Protein AF-A0A9P9J0W2-F1 (afdb_monomer_lite)

Structure (mmCIF, N/CA/C/O backbone):
data_AF-A0A9P9J0W2-F1
#
_entry.id   AF-A0A9P9J0W2-F1
#
loop_
_atom_site.group_PDB
_atom_site.id
_atom_site.type_symbol
_atom_site.label_atom_id
_atom_site.label_alt_id
_atom_site.label_comp_id
_atom_site.label_asym_id
_atom_site.label_entity_id
_atom_site.label_seq_id
_atom_site.pdbx_PDB_ins_code
_atom_site.Cartn_x
_atom_site.Cartn_y
_atom_site.Cartn_z
_atom_site.occupancy
_atom_site.B_iso_or_equiv
_atom_site.auth_seq_id
_atom_site.auth_comp_id
_atom_site.auth_asym_id
_atom_site.auth_atom_id
_atom_site.pdbx_PDB_model_num
ATOM 1 N N . MET A 1 1 ? -12.516 41.773 24.771 1.00 47.53 1 MET A N 1
ATOM 2 C CA . MET A 1 1 ? -13.459 41.300 23.736 1.00 47.53 1 MET A CA 1
ATOM 3 C C . MET A 1 1 ? -12.625 40.686 22.624 1.00 47.53 1 MET A C 1
ATOM 5 O O . MET A 1 1 ? -11.924 41.430 21.955 1.00 47.53 1 MET A O 1
ATOM 9 N N . ASN A 1 2 ? -12.597 39.355 22.510 1.00 40.97 2 ASN A N 1
ATOM 10 C CA . ASN A 1 2 ? -11.849 38.657 21.455 1.00 40.97 2 ASN A CA 1
ATOM 11 C C . ASN A 1 2 ? -12.760 38.450 20.236 1.00 40.97 2 ASN A C 1
ATOM 13 O O . ASN A 1 2 ? -13.890 37.997 20.433 1.00 40.97 2 ASN A O 1
ATOM 17 N N . PRO A 1 3 ? -12.312 38.761 19.007 1.00 56.47 3 PRO A N 1
ATOM 18 C CA . PRO A 1 3 ? -13.100 38.497 17.812 1.00 56.47 3 PRO A CA 1
ATOM 19 C C . PRO A 1 3 ? -13.160 36.989 17.535 1.00 56.47 3 PRO A C 1
ATOM 21 O O . PRO A 1 3 ? -12.162 36.275 17.644 1.00 56.47 3 PRO A O 1
ATOM 24 N N . ALA A 1 4 ? -14.362 36.515 17.217 1.00 52.31 4 ALA A N 1
ATOM 25 C CA . ALA A 1 4 ? -14.649 35.127 16.895 1.00 52.31 4 ALA A CA 1
ATOM 26 C C . ALA A 1 4 ? -13.977 34.720 15.574 1.00 52.31 4 ALA A C 1
ATOM 28 O O . ALA A 1 4 ? -14.053 35.430 14.573 1.00 52.31 4 ALA A O 1
ATOM 29 N N . PHE A 1 5 ? -13.333 33.557 15.588 1.00 60.56 5 PHE A N 1
ATOM 30 C CA . PHE A 1 5 ? -12.723 32.926 14.425 1.00 60.56 5 PHE A CA 1
ATOM 31 C C . PHE A 1 5 ? -13.827 32.286 13.567 1.00 60.56 5 PHE A C 1
ATOM 33 O O . PHE A 1 5 ? -14.469 31.331 14.004 1.00 60.56 5 PHE A O 1
ATOM 40 N N . GLN A 1 6 ? -14.075 32.821 12.368 1.00 57.66 6 GLN A N 1
ATOM 41 C CA . GLN A 1 6 ? -14.939 32.187 11.367 1.00 57.66 6 GLN A CA 1
ATOM 42 C C . GLN A 1 6 ? -14.101 31.243 10.491 1.00 57.66 6 GLN A C 1
ATOM 44 O O . GLN A 1 6 ? -13.120 31.696 9.897 1.00 57.66 6 GLN A O 1
ATOM 49 N N . PRO A 1 7 ? -14.452 29.950 10.385 1.00 56.62 7 PRO A N 1
ATOM 50 C CA . PRO A 1 7 ? -13.807 29.058 9.431 1.00 56.62 7 PRO A CA 1
ATOM 51 C C . PRO A 1 7 ? -14.239 29.382 7.986 1.00 56.62 7 PRO A C 1
ATOM 53 O O . PRO A 1 7 ? -15.357 29.859 7.773 1.00 56.62 7 PRO A O 1
ATOM 56 N N . PRO A 1 8 ? -13.378 29.114 6.987 1.00 49.16 8 PRO A N 1
ATOM 57 C CA . PRO A 1 8 ? -13.677 29.378 5.585 1.00 49.16 8 PRO A CA 1
ATOM 58 C C . PRO A 1 8 ? -14.757 28.427 5.051 1.00 49.16 8 PRO A C 1
ATOM 60 O O . PRO A 1 8 ? -14.685 27.209 5.223 1.00 49.16 8 PRO A O 1
ATOM 63 N N . SER A 1 9 ? -15.750 28.995 4.371 1.00 45.94 9 SER A N 1
ATOM 64 C CA . SER A 1 9 ? -16.763 28.273 3.608 1.00 45.94 9 SER A CA 1
ATOM 65 C C . SER A 1 9 ? -16.170 27.771 2.289 1.00 45.94 9 SER A C 1
ATOM 67 O O . SER A 1 9 ? -15.829 28.558 1.408 1.00 45.94 9 SER A O 1
ATOM 69 N N . PHE A 1 10 ? -16.068 26.451 2.140 1.00 46.31 10 PHE A N 1
ATOM 70 C CA . PHE A 1 10 ? -15.745 25.818 0.863 1.00 46.31 10 PHE A CA 1
ATOM 71 C C . PHE A 1 10 ? -17.011 25.731 0.008 1.00 46.31 10 PHE A C 1
ATOM 73 O O . PHE A 1 10 ? -17.963 25.028 0.344 1.00 46.31 10 PHE A O 1
ATOM 80 N N . PHE A 1 11 ? -17.023 26.490 -1.084 1.00 46.97 11 PHE A N 1
ATOM 81 C CA . PHE A 1 11 ? -18.082 26.502 -2.086 1.00 46.97 11 PHE A CA 1
ATOM 82 C C . PHE A 1 11 ? -17.796 25.379 -3.096 1.00 46.97 11 PHE A C 1
ATOM 84 O O . PHE A 1 11 ? -16.868 25.489 -3.894 1.00 46.97 11 PHE A O 1
ATOM 91 N N . PHE A 1 12 ? -18.556 24.284 -3.049 1.00 41.22 12 PHE A N 1
ATOM 92 C CA . PHE A 1 12 ? -18.552 23.284 -4.121 1.00 41.22 12 PHE A CA 1
ATOM 93 C C . PHE A 1 12 ? -19.443 23.800 -5.254 1.00 41.22 12 PHE A C 1
ATOM 95 O O . PHE A 1 12 ? -20.667 23.816 -5.136 1.00 41.22 12 PHE A O 1
ATOM 102 N N . GLY A 1 13 ? -18.818 24.278 -6.330 1.00 46.91 13 GLY A N 1
ATOM 103 C CA . GLY A 1 13 ? -19.513 24.603 -7.571 1.00 46.91 13 GLY A CA 1
ATOM 104 C C . GLY A 1 13 ? -19.973 23.321 -8.259 1.00 46.91 13 GLY A C 1
ATOM 105 O O . GLY A 1 13 ? -19.159 22.442 -8.531 1.00 46.91 13 GLY A O 1
ATOM 106 N N . ALA A 1 14 ? -21.273 23.215 -8.528 1.00 45.41 14 ALA A N 1
ATOM 107 C CA . ALA A 1 14 ? -21.815 22.205 -9.425 1.00 45.41 14 ALA A CA 1
ATOM 108 C C . ALA A 1 14 ? -21.293 22.483 -10.843 1.00 45.41 14 ALA A C 1
ATOM 110 O O . ALA A 1 14 ? -21.532 23.559 -11.391 1.00 45.41 14 ALA A O 1
ATOM 111 N N . MET A 1 15 ? -20.536 21.540 -11.402 1.00 48.88 15 MET A N 1
ATOM 112 C CA . MET A 1 15 ? -20.063 21.595 -12.783 1.00 48.88 15 MET A CA 1
ATOM 113 C C . MET A 1 15 ? -21.117 20.932 -13.670 1.00 48.88 15 MET A C 1
ATOM 115 O O . MET A 1 15 ? -21.395 19.742 -13.534 1.00 48.88 15 MET A O 1
ATOM 119 N N . ASP A 1 16 ? -21.734 21.740 -14.526 1.00 47.12 16 ASP A N 1
ATOM 120 C CA . ASP A 1 16 ? -22.750 21.332 -15.491 1.00 47.12 16 ASP A CA 1
ATOM 121 C C . ASP A 1 16 ? -22.047 20.672 -16.690 1.00 47.12 16 ASP A C 1
ATOM 123 O O . ASP A 1 16 ? -21.318 21.330 -17.434 1.00 47.12 16 ASP A O 1
ATOM 127 N N . ILE A 1 17 ? -22.189 19.351 -16.836 1.00 49.44 17 ILE A N 1
ATOM 128 C CA . ILE A 1 17 ? -21.637 18.582 -17.960 1.00 49.44 17 ILE A CA 1
ATOM 129 C C . ILE A 1 17 ? -22.728 18.486 -19.024 1.00 49.44 17 ILE A C 1
ATOM 131 O O . ILE A 1 17 ? -23.502 17.532 -19.080 1.00 49.44 17 ILE A O 1
ATOM 135 N N . SER A 1 18 ? -22.781 19.493 -19.885 1.00 53.84 18 SER A N 1
ATOM 136 C CA . SER A 1 18 ? -23.451 19.403 -21.178 1.00 53.84 18 SER A CA 1
ATOM 137 C C . SER A 1 18 ? -22.543 20.039 -22.220 1.00 53.84 18 SER A C 1
ATOM 139 O O . SER A 1 18 ? -22.458 21.253 -22.299 1.00 53.84 18 SER A O 1
ATOM 141 N N . ASP A 1 19 ? -21.768 19.198 -22.912 1.00 49.34 19 ASP A N 1
ATOM 142 C CA . ASP A 1 19 ? -21.346 19.364 -24.313 1.00 49.34 19 ASP A CA 1
ATOM 143 C C . ASP A 1 19 ? -20.206 18.386 -24.635 1.00 49.34 19 ASP A C 1
ATOM 145 O O . ASP A 1 19 ? -19.020 18.696 -24.544 1.00 49.34 19 ASP A O 1
ATOM 149 N N . VAL A 1 20 ? -20.576 17.170 -25.047 1.00 52.91 20 VAL A N 1
ATOM 150 C CA . VAL A 1 20 ? -19.670 16.252 -25.749 1.00 52.91 20 VAL A CA 1
ATOM 151 C C . VAL A 1 20 ? -20.264 15.998 -27.130 1.00 52.91 20 VAL A C 1
ATOM 153 O O . VAL A 1 20 ? -21.232 15.257 -27.286 1.00 52.91 20 VAL A O 1
ATOM 156 N N . GLN A 1 21 ? -19.697 16.659 -28.139 1.00 52.44 21 GLN A N 1
ATOM 157 C CA . GLN A 1 21 ? -19.966 16.393 -29.553 1.00 52.44 21 GLN A CA 1
ATOM 158 C C . GLN A 1 21 ? -19.139 15.173 -30.008 1.00 52.44 21 GLN A C 1
ATOM 160 O O . GLN A 1 21 ? -17.937 15.131 -29.735 1.00 52.44 21 GLN A O 1
ATOM 165 N N . PRO A 1 22 ? -19.720 14.194 -30.724 1.00 50.88 22 PRO A N 1
ATOM 166 C CA . PRO A 1 22 ? -18.966 13.067 -31.265 1.00 50.88 22 PRO A CA 1
ATOM 167 C C . PRO A 1 22 ? -18.206 13.476 -32.540 1.00 50.88 22 PRO A C 1
ATOM 169 O O . PRO A 1 22 ? -18.817 13.868 -33.535 1.00 50.88 22 PRO A O 1
ATOM 172 N N . SER A 1 23 ? -16.872 13.365 -32.539 1.00 52.69 23 SER A N 1
ATOM 173 C CA . SER A 1 23 ? -16.060 13.587 -33.742 1.00 52.69 23 SER A CA 1
ATOM 174 C C . SER A 1 23 ? -16.060 12.357 -34.650 1.00 52.69 23 SER A C 1
ATOM 176 O O . SER A 1 23 ? -15.767 11.240 -34.226 1.00 52.69 23 SER A O 1
ATOM 178 N N . THR A 1 24 ? -16.363 12.602 -35.917 1.00 49.97 24 THR A N 1
ATOM 179 C CA . THR A 1 24 ? -16.487 11.650 -37.020 1.00 49.97 24 THR A CA 1
ATOM 180 C C . THR A 1 24 ? -15.156 11.047 -37.481 1.00 49.97 24 THR A C 1
ATOM 182 O O . THR A 1 24 ? -14.193 11.771 -37.704 1.00 49.97 24 THR A O 1
ATOM 185 N N . ASN A 1 25 ? -15.189 9.732 -37.718 1.00 44.62 25 ASN A N 1
ATOM 186 C CA . ASN A 1 25 ? -14.558 8.958 -38.796 1.00 44.62 25 ASN A CA 1
ATOM 187 C C . ASN A 1 25 ? -13.195 9.414 -39.347 1.00 44.62 25 ASN A C 1
ATOM 189 O O . ASN A 1 25 ? -13.123 10.328 -40.165 1.00 44.62 25 ASN A O 1
ATOM 193 N N . HIS A 1 26 ? -12.162 8.603 -39.092 1.00 43.34 26 HIS A N 1
ATOM 194 C CA . HIS A 1 26 ? -11.071 8.418 -40.048 1.00 43.34 26 HIS A CA 1
ATOM 195 C C . HIS A 1 26 ? -10.894 6.934 -40.384 1.00 43.34 26 HIS A C 1
ATOM 197 O O . HIS A 1 26 ? -10.372 6.138 -39.609 1.00 43.34 26 HIS A O 1
ATOM 203 N N . THR A 1 27 ? -11.377 6.584 -41.574 1.00 48.91 27 THR A N 1
ATOM 204 C CA . THR A 1 27 ? -11.065 5.362 -42.309 1.00 48.91 27 THR A CA 1
ATOM 205 C C . THR A 1 27 ? -9.739 5.580 -43.029 1.00 48.91 27 THR A C 1
ATOM 207 O O . THR A 1 27 ? -9.644 6.477 -43.863 1.00 48.91 27 THR A O 1
ATOM 210 N N . THR A 1 28 ? -8.731 4.764 -42.733 1.00 53.66 28 THR A N 1
ATOM 211 C CA . THR A 1 28 ? -7.548 4.612 -43.589 1.00 53.66 28 THR A CA 1
ATOM 212 C C . THR A 1 28 ? -7.218 3.132 -43.732 1.00 53.66 28 THR A C 1
ATOM 214 O O . THR A 1 28 ? -6.730 2.492 -42.805 1.00 53.66 28 THR A O 1
ATOM 217 N N . ASP A 1 29 ? -7.568 2.617 -44.906 1.00 43.62 29 ASP A N 1
ATOM 218 C CA . ASP A 1 29 ? -6.727 1.821 -45.797 1.00 43.62 29 ASP A CA 1
ATOM 219 C C . ASP A 1 29 ? -5.926 0.653 -45.214 1.00 43.62 29 ASP A C 1
ATOM 221 O O . ASP A 1 29 ? -4.753 0.728 -44.851 1.00 43.62 29 ASP A O 1
ATOM 225 N N . PHE A 1 30 ? -6.599 -0.492 -45.309 1.00 44.28 30 PHE A N 1
ATOM 226 C CA . PHE A 1 30 ? -6.043 -1.821 -45.512 1.00 44.28 30 PHE A CA 1
ATOM 227 C C . PHE A 1 30 ? -4.967 -1.821 -46.617 1.00 44.28 30 PHE A C 1
ATOM 229 O O . PHE A 1 30 ? -5.280 -1.789 -47.808 1.00 44.28 30 PHE A O 1
ATOM 236 N N . MET A 1 31 ? -3.694 -1.952 -46.235 1.00 53.06 31 MET A N 1
ATOM 237 C CA . MET A 1 31 ? -2.662 -2.469 -47.134 1.00 53.06 31 MET A CA 1
ATOM 238 C C . MET A 1 31 ? -2.314 -3.911 -46.777 1.00 53.06 31 MET A C 1
ATOM 240 O O . MET A 1 31 ? -1.660 -4.224 -45.787 1.00 53.06 31 MET A O 1
ATOM 244 N N . ASN A 1 32 ? -2.772 -4.763 -47.683 1.00 52.88 32 ASN A N 1
ATOM 245 C CA . ASN A 1 32 ? -2.467 -6.164 -47.883 1.00 52.88 32 ASN A CA 1
ATOM 246 C C . ASN A 1 32 ? -0.944 -6.398 -48.037 1.00 52.88 32 ASN A C 1
ATOM 248 O O . ASN A 1 32 ? -0.338 -5.968 -49.019 1.00 52.88 32 ASN A O 1
ATOM 252 N N . ARG A 1 33 ? -0.328 -7.091 -47.073 1.00 46.34 33 ARG A N 1
ATOM 253 C CA . ARG A 1 33 ? 0.963 -7.798 -47.190 1.00 46.34 33 ARG A CA 1
ATOM 254 C C . ARG A 1 33 ? 0.762 -9.100 -46.414 1.00 46.34 33 ARG A C 1
ATOM 256 O O . ARG A 1 33 ? 0.524 -9.059 -45.219 1.00 46.34 33 ARG A O 1
ATOM 263 N N . GLY A 1 34 ? 0.630 -10.248 -47.062 1.00 44.69 34 GLY A N 1
ATOM 264 C CA . GLY A 1 34 ? 1.713 -10.920 -47.768 1.00 44.69 34 GLY A CA 1
ATOM 265 C C . GLY A 1 34 ? 2.057 -12.164 -46.952 1.00 44.69 34 GLY A C 1
ATOM 266 O O . GLY A 1 34 ? 2.838 -12.084 -46.010 1.00 44.69 34 GLY A O 1
ATOM 267 N N . ASN A 1 35 ? 1.396 -13.275 -47.285 1.00 49.12 35 ASN A N 1
ATOM 268 C CA . ASN A 1 35 ? 1.608 -14.593 -46.694 1.00 49.12 35 ASN A CA 1
ATOM 269 C C . ASN A 1 35 ? 3.076 -15.004 -46.821 1.00 49.12 35 ASN A C 1
ATOM 271 O O . ASN A 1 35 ? 3.568 -15.167 -47.935 1.00 49.12 35 ASN A O 1
ATOM 275 N N . ASN A 1 36 ? 3.731 -15.238 -45.687 1.00 50.06 36 ASN A N 1
ATOM 276 C CA . ASN A 1 36 ? 4.909 -16.090 -45.618 1.00 50.06 36 ASN A CA 1
ATOM 277 C C . ASN A 1 36 ? 4.567 -17.272 -44.713 1.00 50.06 36 ASN A C 1
ATOM 279 O O . ASN A 1 36 ? 4.562 -17.153 -43.488 1.00 50.06 36 ASN A O 1
ATOM 283 N N . ASP A 1 37 ? 4.269 -18.397 -45.362 1.00 49.59 37 ASP A N 1
ATOM 284 C CA . ASP A 1 37 ? 4.268 -19.732 -44.778 1.00 49.59 37 ASP A CA 1
ATOM 285 C C . ASP A 1 37 ? 5.647 -20.014 -44.171 1.00 49.59 37 ASP A C 1
ATOM 287 O O . ASP A 1 37 ? 6.606 -20.354 -44.866 1.00 49.59 37 ASP A O 1
ATOM 291 N N . LEU A 1 38 ? 5.750 -19.874 -42.852 1.00 51.38 38 LEU A N 1
ATOM 292 C CA . LEU A 1 38 ? 6.826 -20.465 -42.071 1.00 51.38 38 LEU A CA 1
ATOM 293 C C . LEU A 1 38 ? 6.272 -21.727 -41.422 1.00 51.38 38 LEU A C 1
ATOM 295 O O . LEU A 1 38 ? 5.567 -21.682 -40.415 1.00 51.38 38 LEU A O 1
ATOM 299 N N . MET A 1 39 ? 6.600 -22.861 -42.042 1.00 49.44 39 MET A N 1
ATOM 300 C CA . MET A 1 39 ? 6.427 -24.185 -41.464 1.00 49.44 39 MET A CA 1
ATOM 301 C C . MET A 1 39 ? 7.205 -24.280 -40.149 1.00 49.44 39 MET A C 1
ATOM 303 O O . MET A 1 39 ? 8.411 -24.516 -40.140 1.00 49.44 39 MET A O 1
ATOM 307 N N . PHE A 1 40 ? 6.500 -24.114 -39.033 1.00 44.97 40 PHE A N 1
ATOM 308 C CA . PHE A 1 40 ? 6.979 -24.535 -37.726 1.00 44.97 40 PHE A CA 1
ATOM 309 C C . PHE A 1 40 ? 6.647 -26.015 -37.542 1.00 44.97 40 PHE A C 1
ATOM 311 O O . PHE A 1 40 ? 5.499 -26.407 -37.336 1.00 44.97 40 PHE A O 1
ATOM 318 N N . SER A 1 41 ? 7.684 -26.842 -37.639 1.00 50.97 41 SER A N 1
ATOM 319 C CA . SER A 1 41 ? 7.684 -28.222 -37.167 1.00 50.97 41 SER A CA 1
ATOM 320 C C . SER A 1 41 ? 7.302 -28.261 -35.686 1.00 50.97 41 SER A C 1
ATOM 322 O O . SER A 1 41 ? 7.962 -27.625 -34.863 1.00 50.97 41 SER A O 1
ATOM 324 N N . GLN A 1 42 ? 6.257 -29.016 -35.353 1.00 48.94 42 GLN A N 1
ATOM 325 C CA . GLN A 1 42 ? 5.882 -29.312 -33.973 1.00 48.94 42 GLN A CA 1
ATOM 326 C C . GLN A 1 42 ? 6.987 -30.131 -33.285 1.00 48.94 42 GLN A C 1
ATOM 328 O O . GLN A 1 42 ? 7.350 -31.188 -33.808 1.00 48.94 42 GLN A O 1
ATOM 333 N N . PRO A 1 43 ? 7.506 -29.715 -32.117 1.00 51.28 43 PRO A N 1
ATOM 334 C CA . PRO A 1 43 ? 8.209 -30.632 -31.241 1.00 51.28 43 PRO A CA 1
ATOM 335 C C . PRO A 1 43 ? 7.184 -31.456 -30.452 1.00 51.28 43 PRO A C 1
ATOM 337 O O . PRO A 1 43 ? 6.364 -30.933 -29.700 1.00 51.28 43 PRO A O 1
ATOM 340 N N . SER A 1 44 ? 7.254 -32.762 -30.679 1.00 51.66 44 SER A N 1
ATOM 341 C CA . SER A 1 44 ? 6.596 -33.831 -29.938 1.00 51.66 44 SER A CA 1
ATOM 342 C C . SER A 1 44 ? 6.959 -33.823 -28.449 1.00 51.66 44 SER A C 1
ATOM 344 O O . SER A 1 44 ? 8.128 -33.690 -28.093 1.00 51.66 44 SER A O 1
ATOM 346 N N . ASP A 1 45 ? 5.941 -34.062 -27.624 1.00 44.72 45 ASP A N 1
ATOM 347 C CA . ASP A 1 45 ? 5.991 -34.788 -26.353 1.00 44.72 45 ASP A CA 1
ATOM 348 C C . ASP A 1 45 ? 6.986 -34.305 -25.287 1.00 44.72 45 ASP A C 1
ATOM 350 O O . ASP A 1 45 ? 7.989 -34.951 -24.985 1.00 44.72 45 ASP A O 1
ATOM 354 N N . PHE A 1 46 ? 6.619 -33.221 -24.596 1.00 43.72 46 PHE A N 1
ATOM 355 C CA . PHE A 1 46 ? 7.053 -33.012 -23.214 1.00 43.72 46 PHE A CA 1
ATOM 356 C C . PHE A 1 46 ? 6.039 -33.669 -22.273 1.00 43.72 46 PHE A C 1
ATOM 358 O O . PHE A 1 46 ? 4.981 -33.122 -21.962 1.00 43.72 46 PHE A O 1
ATOM 365 N N . THR A 1 47 ? 6.357 -34.883 -21.834 1.00 49.16 47 THR A N 1
ATOM 366 C CA . THR A 1 47 ? 5.636 -35.574 -20.767 1.00 49.16 47 THR A CA 1
ATOM 367 C C . THR A 1 47 ? 5.747 -34.776 -19.470 1.00 49.16 47 THR A C 1
ATOM 369 O O . THR A 1 47 ? 6.848 -34.565 -18.960 1.00 49.16 47 THR A O 1
ATOM 372 N N . ASN A 1 48 ? 4.594 -34.364 -18.941 1.00 43.12 48 ASN A N 1
ATOM 373 C CA . ASN A 1 48 ? 4.419 -33.780 -17.616 1.00 43.12 48 ASN A CA 1
ATOM 374 C C . ASN A 1 48 ? 5.068 -34.661 -16.538 1.00 43.12 48 ASN A C 1
ATOM 376 O O . ASN A 1 48 ? 4.489 -35.656 -16.103 1.00 43.12 48 ASN A O 1
ATOM 380 N N . SER A 1 49 ? 6.253 -34.277 -16.066 1.00 47.25 49 SER A N 1
ATOM 381 C CA . SER A 1 49 ? 6.729 -34.711 -14.759 1.00 47.25 49 SER A CA 1
ATOM 382 C C . SER A 1 49 ? 5.919 -33.961 -13.706 1.00 47.25 49 SER A C 1
ATOM 384 O O . SER A 1 49 ? 6.040 -32.744 -13.567 1.00 47.25 49 SER A O 1
ATOM 386 N N . GLU A 1 50 ? 5.064 -34.698 -13.007 1.00 45.03 50 GLU A N 1
ATOM 387 C CA . GLU A 1 50 ? 4.257 -34.245 -11.881 1.00 45.03 50 GLU A CA 1
ATOM 388 C C . GLU A 1 50 ? 5.086 -33.400 -10.901 1.00 45.03 50 GLU A C 1
ATOM 390 O O . GLU A 1 50 ? 5.944 -33.899 -10.168 1.00 45.03 50 GLU A O 1
ATOM 395 N N . ASN A 1 51 ? 4.799 -32.100 -10.868 1.00 41.59 51 ASN A N 1
ATOM 396 C CA . ASN A 1 51 ? 5.264 -31.210 -9.818 1.00 41.59 51 ASN A CA 1
ATOM 397 C C . ASN A 1 51 ? 4.639 -31.647 -8.484 1.00 41.59 51 ASN A C 1
ATOM 399 O O . ASN A 1 51 ? 3.531 -31.249 -8.137 1.00 41.59 51 ASN A O 1
ATOM 403 N N . LYS A 1 52 ? 5.384 -32.430 -7.696 1.00 47.75 52 LYS A N 1
ATOM 404 C CA . LYS A 1 52 ? 5.100 -32.758 -6.284 1.00 47.75 52 LYS A CA 1
ATOM 405 C C . LYS A 1 52 ? 5.355 -31.574 -5.334 1.00 47.75 52 LYS A C 1
ATOM 407 O O . LYS A 1 52 ? 5.872 -31.751 -4.235 1.00 47.75 52 LYS A O 1
ATOM 412 N N . TYR A 1 53 ? 4.969 -30.369 -5.743 1.00 43.44 53 TYR A N 1
ATOM 413 C CA . TYR A 1 53 ? 4.974 -29.165 -4.907 1.00 43.44 53 TYR A CA 1
ATOM 414 C C . TYR A 1 53 ? 3.549 -28.654 -4.667 1.00 43.44 53 TYR A C 1
ATOM 416 O O . TYR A 1 53 ? 3.294 -27.460 -4.619 1.00 43.44 53 TYR A O 1
ATOM 424 N N . SER A 1 54 ? 2.607 -29.570 -4.454 1.00 42.78 54 SER A N 1
ATOM 425 C CA . SER A 1 54 ? 1.353 -29.275 -3.758 1.00 42.78 54 SER A CA 1
ATOM 426 C C . SER A 1 54 ? 1.584 -29.395 -2.250 1.00 42.78 54 SER A C 1
ATOM 428 O O . SER A 1 54 ? 0.976 -30.224 -1.578 1.00 42.78 54 SER A O 1
ATOM 430 N N . GLN A 1 55 ? 2.514 -28.606 -1.702 1.00 44.19 55 GLN A N 1
ATOM 431 C CA . GLN A 1 55 ? 2.435 -28.301 -0.277 1.00 44.19 55 GLN A CA 1
ATOM 432 C C . GLN A 1 55 ? 1.333 -27.264 -0.126 1.00 44.19 55 GLN A C 1
ATOM 434 O O . GLN A 1 55 ? 1.417 -26.170 -0.679 1.00 44.19 55 GLN A O 1
ATOM 439 N N . ALA A 1 56 ? 0.270 -27.694 0.545 1.00 43.59 56 ALA A N 1
ATOM 440 C CA . ALA A 1 56 ? -0.946 -26.954 0.799 1.00 43.59 56 ALA A CA 1
ATOM 441 C C . ALA A 1 56 ? -0.651 -25.501 1.197 1.00 43.59 56 ALA A C 1
ATOM 443 O O . ALA A 1 56 ? -0.233 -25.221 2.321 1.00 43.59 56 ALA A O 1
ATOM 444 N N . LEU A 1 57 ? -0.925 -24.570 0.282 1.00 41.66 57 LEU A N 1
ATOM 445 C CA . LEU A 1 57 ? -1.357 -23.247 0.704 1.00 41.66 57 LEU A CA 1
ATOM 446 C C . LEU A 1 57 ? -2.627 -23.480 1.533 1.00 41.66 57 LEU A C 1
ATOM 448 O O . LEU A 1 57 ? -3.511 -24.201 1.056 1.00 41.66 57 LEU A O 1
ATOM 452 N N . PRO A 1 58 ? -2.724 -22.961 2.770 1.00 43.16 58 PRO A N 1
ATOM 453 C CA . PRO A 1 58 ? -3.975 -23.035 3.500 1.00 43.16 58 PRO A CA 1
ATOM 454 C C . PRO A 1 58 ? -5.024 -22.378 2.613 1.00 43.16 58 PRO A C 1
ATOM 456 O O . PRO A 1 58 ? -4.858 -21.227 2.205 1.00 43.16 58 PRO A O 1
ATOM 459 N N . ALA A 1 59 ? -6.053 -23.142 2.258 1.00 41.38 59 ALA A N 1
ATOM 460 C CA . ALA A 1 59 ? -7.195 -22.609 1.555 1.00 41.38 59 ALA A CA 1
ATOM 461 C C . ALA A 1 59 ? -7.679 -21.399 2.360 1.00 41.38 59 ALA A C 1
ATOM 463 O O . ALA A 1 59 ? -8.154 -21.540 3.485 1.00 41.38 59 ALA A O 1
ATOM 464 N N . ILE A 1 60 ? -7.550 -20.205 1.784 1.00 46.59 60 ILE A N 1
ATOM 465 C CA . ILE A 1 60 ? -8.277 -19.016 2.234 1.00 46.59 60 ILE A CA 1
ATOM 466 C C . ILE A 1 60 ? -9.710 -19.143 1.686 1.00 46.59 60 ILE A C 1
ATOM 468 O O . ILE A 1 60 ? -10.295 -18.192 1.184 1.00 46.59 60 ILE A O 1
ATOM 472 N N . ASP A 1 61 ? -10.265 -20.356 1.727 1.00 38.06 61 ASP A N 1
ATOM 473 C CA . ASP A 1 61 ? -11.676 -20.589 1.518 1.00 38.06 61 ASP A CA 1
ATOM 474 C C . ASP A 1 61 ? -12.340 -20.234 2.832 1.00 38.06 61 ASP A C 1
ATOM 476 O O . ASP A 1 61 ? -12.192 -20.913 3.850 1.00 38.06 61 ASP A O 1
ATOM 480 N N . SER A 1 62 ? -13.090 -19.141 2.798 1.00 44.22 62 SER A N 1
ATOM 481 C CA . SER A 1 62 ? -14.068 -18.819 3.822 1.00 44.22 62 SER A CA 1
ATOM 482 C C . SER A 1 62 ? -13.499 -18.761 5.247 1.00 44.22 62 SER A C 1
ATOM 484 O O . SER A 1 62 ? -13.966 -19.446 6.153 1.00 44.22 62 SER A O 1
ATOM 486 N N . LEU A 1 63 ? -12.686 -17.737 5.522 1.00 44.66 63 LEU A N 1
ATOM 487 C CA . LEU A 1 63 ? -13.079 -16.900 6.659 1.00 44.66 63 LEU A CA 1
ATOM 488 C C . LEU A 1 63 ? -14.387 -16.217 6.252 1.00 44.66 63 LEU A C 1
ATOM 490 O O . LEU A 1 63 ? -14.431 -15.027 5.943 1.00 44.66 63 LEU A O 1
ATOM 494 N N . ALA A 1 64 ? -15.467 -17.005 6.228 1.00 39.88 64 ALA A N 1
ATOM 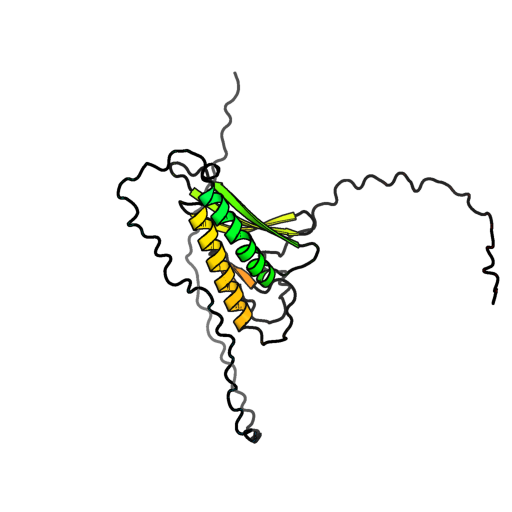495 C CA . ALA A 1 64 ? -16.750 -16.491 6.611 1.00 39.88 64 ALA A CA 1
ATOM 496 C C . ALA A 1 64 ? -16.454 -15.785 7.932 1.00 39.88 64 ALA A C 1
ATOM 498 O O . ALA A 1 64 ? -16.147 -16.416 8.943 1.00 39.88 64 ALA A O 1
ATOM 499 N N . LEU A 1 65 ? -16.407 -14.454 7.875 1.00 46.19 65 LEU A N 1
ATOM 500 C CA . LEU A 1 65 ? -16.764 -13.637 9.012 1.00 46.19 65 LEU A CA 1
ATOM 501 C C . LEU A 1 65 ? -18.134 -14.164 9.384 1.00 46.19 65 LEU A C 1
ATOM 503 O O . LEU A 1 65 ? -19.139 -13.825 8.761 1.00 46.19 65 LEU A O 1
ATOM 507 N N . ASP A 1 66 ? -18.110 -15.127 10.291 1.00 38.56 66 ASP A N 1
ATOM 508 C CA . ASP A 1 66 ? -19.274 -15.729 10.862 1.00 38.56 66 ASP A CA 1
ATOM 509 C C . ASP A 1 66 ? -19.937 -14.572 11.601 1.00 38.56 66 ASP A C 1
ATOM 511 O O . ASP A 1 66 ? -19.626 -14.251 12.746 1.00 38.56 66 ASP A O 1
ATOM 515 N N . ASN A 1 67 ? -20.833 -13.881 10.896 1.00 45.59 67 ASN A N 1
ATOM 516 C CA . ASN A 1 67 ? -21.734 -12.891 11.468 1.00 45.59 67 ASN A CA 1
ATOM 517 C C . ASN A 1 67 ? -22.691 -13.561 12.482 1.00 45.59 67 ASN A C 1
ATOM 519 O O . ASN A 1 67 ? -23.627 -12.922 12.951 1.00 45.59 67 ASN A O 1
ATOM 523 N N . SER A 1 68 ? -22.478 -14.842 12.820 1.00 40.22 68 SER A N 1
ATOM 524 C CA . SER A 1 68 ? -23.188 -15.599 13.845 1.00 40.22 68 SER A CA 1
ATOM 525 C C . SER A 1 68 ? -22.505 -15.601 15.223 1.00 40.22 68 SER A C 1
ATOM 527 O O . SER A 1 68 ? -23.073 -16.143 16.173 1.00 40.22 68 SER A O 1
ATOM 529 N N . ALA A 1 69 ? -21.365 -14.921 15.407 1.00 43.12 69 ALA A N 1
ATOM 530 C CA . ALA A 1 69 ? -20.833 -14.660 16.746 1.00 43.12 69 ALA A CA 1
ATOM 531 C C . ALA A 1 69 ? -21.665 -13.587 17.479 1.00 43.12 69 ALA A C 1
ATOM 533 O O . ALA A 1 69 ? -21.276 -12.430 17.591 1.00 43.12 69 ALA A O 1
ATOM 534 N N . GLY A 1 70 ? -22.820 -13.999 18.004 1.00 40.72 70 GLY A N 1
ATOM 535 C CA . GLY A 1 70 ? -23.510 -13.323 19.095 1.00 40.72 70 GLY A CA 1
ATOM 536 C C . GLY A 1 70 ? -24.345 -12.108 18.696 1.00 40.72 70 GLY A C 1
ATOM 537 O O . GLY A 1 70 ? -23.869 -10.980 18.642 1.00 40.72 70 GLY A O 1
ATOM 538 N N . ASN A 1 71 ? -25.660 -12.315 18.667 1.00 39.69 71 ASN A N 1
ATOM 539 C CA . ASN A 1 71 ? -26.697 -11.283 18.817 1.00 39.69 71 ASN A CA 1
ATOM 540 C C . ASN A 1 71 ? -26.662 -10.567 20.197 1.00 39.69 71 ASN A C 1
ATOM 542 O O . ASN A 1 71 ? -27.666 -10.051 20.679 1.00 39.69 71 ASN A O 1
ATOM 546 N N . GLY A 1 72 ? -25.506 -10.557 20.857 1.00 38.59 72 GLY A N 1
ATOM 547 C CA . GLY A 1 72 ? -25.179 -9.749 22.017 1.00 38.59 72 GLY A CA 1
ATOM 548 C C . GLY A 1 72 ? -24.133 -8.740 21.584 1.00 38.59 72 GLY A C 1
ATOM 549 O O . GLY A 1 72 ? -22.976 -8.856 21.972 1.00 38.59 72 GLY A O 1
ATOM 550 N N . GLY A 1 73 ? -24.538 -7.783 20.747 1.00 41.19 73 GLY A N 1
ATOM 551 C CA . GLY A 1 73 ? -23.740 -6.601 20.475 1.00 41.19 73 GLY A CA 1
ATOM 552 C C . GLY A 1 73 ? -23.512 -5.870 21.789 1.00 41.19 73 GLY A C 1
ATOM 553 O O . GLY A 1 73 ? -24.301 -5.006 22.170 1.00 41.19 73 GLY A O 1
ATOM 554 N N . THR A 1 74 ? -22.433 -6.208 22.494 1.00 42.91 74 THR A N 1
ATOM 555 C CA . THR A 1 74 ? -21.778 -5.216 23.326 1.00 42.91 74 THR A CA 1
ATOM 556 C C . THR A 1 74 ? -21.465 -4.088 22.354 1.00 42.91 74 THR A C 1
ATOM 558 O O . THR A 1 74 ? -20.756 -4.322 21.370 1.00 42.91 74 THR A O 1
ATOM 561 N N . PRO A 1 75 ? -22.073 -2.897 22.517 1.00 45.19 75 PRO A N 1
ATOM 562 C CA . PRO A 1 75 ? -21.695 -1.764 21.695 1.00 45.19 75 PRO A CA 1
ATOM 563 C C . PRO A 1 75 ? -20.188 -1.692 21.835 1.00 45.19 75 PRO A C 1
ATOM 565 O O . PRO A 1 75 ? -19.733 -1.632 22.979 1.00 45.19 75 PRO A O 1
ATOM 568 N N . LEU A 1 76 ? -19.458 -1.831 20.715 1.00 50.62 76 LEU A N 1
ATOM 569 C CA . LEU A 1 76 ? -18.006 -1.681 20.652 1.00 50.62 76 LEU A CA 1
ATOM 570 C C . LEU A 1 76 ? -17.709 -0.482 21.527 1.00 50.62 76 LEU A C 1
ATOM 572 O O . LEU A 1 76 ? -18.055 0.655 21.183 1.00 50.62 76 LEU A O 1
ATOM 576 N N . SER A 1 77 ? -17.260 -0.775 22.748 1.00 47.28 77 SER A N 1
ATOM 577 C CA . SER A 1 77 ? -17.156 0.260 23.749 1.00 47.28 77 SER A CA 1
ATOM 578 C C . SER A 1 77 ? -16.153 1.235 23.145 1.00 47.28 77 SER A C 1
ATOM 580 O O . SER A 1 77 ? -15.305 0.851 22.336 1.00 47.28 77 SER A O 1
ATOM 582 N N . LYS A 1 78 ? -16.239 2.522 23.466 1.00 56.31 78 LYS A N 1
ATOM 583 C CA . LYS A 1 78 ? -15.280 3.507 22.942 1.00 56.31 78 LYS A CA 1
ATOM 584 C C . LYS A 1 78 ? -13.806 3.156 23.247 1.00 56.31 78 LYS A C 1
ATOM 586 O O . LYS A 1 78 ? -12.949 3.943 22.840 1.00 56.31 78 LYS A O 1
ATOM 591 N N . GLN A 1 79 ? -13.523 2.044 23.946 1.00 60.19 79 GLN A N 1
ATOM 592 C CA . GLN A 1 79 ? -12.207 1.428 24.050 1.00 60.19 79 GLN A CA 1
ATOM 593 C C . GLN A 1 79 ? -11.495 1.458 22.709 1.00 60.19 79 GLN A C 1
ATOM 595 O O . GLN A 1 79 ? -12.017 1.098 21.649 1.00 60.19 79 GLN A O 1
ATOM 600 N N . ALA A 1 80 ? -10.281 1.985 22.770 1.00 75.25 80 ALA A N 1
ATOM 601 C CA . ALA A 1 80 ? -9.415 2.013 21.622 1.00 75.25 80 ALA A CA 1
ATOM 602 C C . ALA A 1 80 ? -9.172 0.559 21.210 1.00 75.25 80 ALA A C 1
ATOM 604 O O . ALA A 1 80 ? -8.752 -0.244 22.028 1.00 75.25 80 ALA A O 1
ATOM 605 N N . TRP A 1 81 ? -9.390 0.225 19.939 1.00 85.56 81 TRP A N 1
ATOM 606 C CA . TRP A 1 81 ? -9.044 -1.079 19.348 1.00 85.56 81 TRP A CA 1
ATOM 607 C C . TRP A 1 81 ? -7.608 -1.549 19.666 1.00 85.56 81 TRP A C 1
ATOM 609 O O . TRP A 1 81 ? -7.302 -2.729 19.562 1.00 85.56 81 TRP A O 1
ATOM 619 N N . LEU A 1 82 ? -6.734 -0.620 20.064 1.00 89.12 82 LEU A N 1
ATOM 620 C CA . LEU A 1 82 ? -5.383 -0.868 20.564 1.00 89.12 82 LEU A CA 1
ATOM 621 C C . LEU A 1 82 ? -5.337 -1.651 21.889 1.00 89.12 82 LEU A C 1
ATOM 623 O O . LEU A 1 82 ? -4.301 -2.227 22.200 1.00 89.12 82 LEU A O 1
ATOM 627 N N . GLU A 1 83 ? -6.416 -1.659 22.671 1.00 91.81 83 GLU A N 1
ATOM 628 C CA . GLU A 1 83 ? -6.529 -2.431 23.917 1.00 91.81 83 GLU A CA 1
ATOM 629 C C . GLU A 1 83 ? -6.795 -3.921 23.648 1.00 91.81 83 GLU A C 1
ATOM 631 O O . GLU A 1 83 ? -6.502 -4.765 24.493 1.00 91.81 83 GLU A O 1
ATOM 636 N N . ASP A 1 84 ? -7.303 -4.258 22.459 1.00 92.19 84 ASP A N 1
ATOM 637 C CA . ASP A 1 84 ? -7.502 -5.637 22.024 1.00 92.19 84 ASP A CA 1
ATOM 638 C C . ASP A 1 84 ? -6.197 -6.204 21.435 1.00 92.19 84 ASP A C 1
ATOM 640 O O . ASP A 1 84 ? -5.849 -5.999 20.266 1.00 92.19 84 ASP A O 1
ATOM 644 N N . HIS A 1 85 ? -5.460 -6.942 22.269 1.00 94.12 85 HIS A N 1
ATOM 645 C CA . HIS A 1 85 ? -4.191 -7.566 21.894 1.00 94.12 85 HIS A CA 1
ATOM 646 C C . HIS A 1 85 ? -4.331 -8.545 20.718 1.00 94.12 85 HIS A C 1
ATOM 648 O O . HIS A 1 85 ? -3.422 -8.658 19.889 1.00 94.12 85 HIS A O 1
ATOM 654 N N . GLU A 1 86 ? -5.451 -9.262 20.621 1.00 94.25 86 GLU A N 1
ATOM 655 C CA . GLU A 1 86 ? -5.671 -10.218 19.541 1.00 94.25 86 GLU A CA 1
ATOM 656 C C . GLU A 1 86 ? -5.850 -9.486 18.209 1.00 94.25 86 GLU A C 1
ATOM 658 O O . GLU A 1 86 ? -5.207 -9.832 17.212 1.00 94.25 86 GLU A O 1
ATOM 663 N N . MET A 1 87 ? -6.646 -8.416 18.203 1.00 93.50 87 MET A N 1
ATOM 664 C CA . MET A 1 87 ? -6.837 -7.576 17.023 1.00 93.50 87 MET A CA 1
ATOM 665 C C . MET A 1 87 ? -5.522 -6.943 16.552 1.00 93.50 87 MET A C 1
ATOM 667 O O . MET A 1 87 ? -5.202 -7.003 15.361 1.00 93.50 87 MET A O 1
ATOM 671 N N . VAL A 1 88 ? -4.727 -6.393 17.476 1.00 95.31 88 VAL A N 1
ATOM 672 C CA . VAL A 1 88 ? -3.405 -5.820 17.170 1.00 95.31 88 VAL A CA 1
ATOM 673 C C . VAL A 1 88 ? -2.465 -6.881 16.593 1.00 95.31 88 VAL A C 1
ATOM 675 O O . VAL A 1 88 ? -1.783 -6.627 15.598 1.00 95.31 88 VAL A O 1
ATOM 678 N N . THR A 1 89 ? -2.461 -8.088 17.163 1.00 97.19 89 THR A N 1
ATOM 679 C CA . THR A 1 89 ? -1.640 -9.209 16.677 1.00 97.19 89 THR A CA 1
ATOM 680 C C . THR A 1 89 ? -2.015 -9.593 15.246 1.00 97.19 89 THR A C 1
ATOM 682 O O . THR A 1 89 ? -1.136 -9.710 14.391 1.00 97.19 89 THR A O 1
ATOM 685 N N . ARG A 1 90 ? -3.315 -9.721 14.950 1.00 97.12 90 ARG A N 1
ATOM 686 C CA . ARG A 1 90 ? -3.811 -10.044 13.602 1.00 97.12 90 ARG A CA 1
ATOM 687 C C . ARG A 1 90 ? -3.453 -8.958 12.586 1.00 97.12 90 ARG A C 1
ATOM 689 O O . ARG A 1 90 ? -2.967 -9.274 11.505 1.00 97.12 90 ARG A O 1
ATOM 696 N N . ILE A 1 91 ? -3.628 -7.682 12.937 1.00 97.12 91 ILE A N 1
ATOM 697 C CA . ILE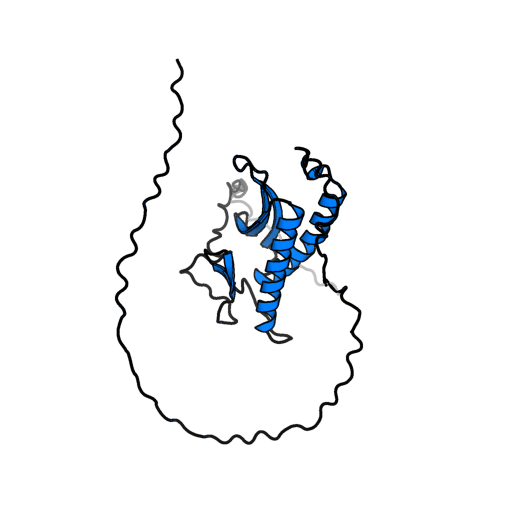 A 1 91 ? -3.237 -6.555 12.076 1.00 97.12 91 ILE A CA 1
ATOM 698 C C . ILE A 1 91 ? -1.733 -6.596 11.783 1.00 97.12 91 ILE A C 1
ATOM 700 O O . ILE A 1 91 ? -1.326 -6.480 10.628 1.00 97.12 91 ILE A O 1
ATOM 704 N N . ASN A 1 92 ? -0.901 -6.807 12.804 1.00 97.50 92 ASN A N 1
ATOM 705 C CA . ASN A 1 92 ? 0.551 -6.872 12.637 1.00 97.50 92 ASN A CA 1
ATOM 706 C C . ASN A 1 92 ? 0.997 -8.073 11.795 1.00 97.50 92 ASN A C 1
ATOM 708 O O . ASN A 1 92 ? 1.959 -7.947 11.044 1.00 97.50 92 ASN A O 1
ATOM 712 N N . ALA A 1 93 ? 0.283 -9.199 11.857 1.00 97.94 93 ALA A N 1
ATOM 713 C CA . ALA A 1 93 ? 0.544 -10.354 11.000 1.00 97.94 93 ALA A CA 1
ATOM 714 C C . ALA A 1 93 ? 0.238 -10.082 9.513 1.00 97.94 93 ALA A C 1
ATOM 716 O O . ALA A 1 93 ? 0.884 -10.655 8.637 1.00 97.94 93 ALA A O 1
ATOM 717 N N . LEU A 1 94 ? -0.705 -9.182 9.210 1.00 98.06 94 LEU A N 1
ATOM 718 C CA . LEU A 1 94 ? -1.088 -8.833 7.836 1.00 98.06 94 LEU A CA 1
ATOM 719 C C . LEU A 1 94 ? -0.138 -7.826 7.171 1.00 98.06 94 LEU A C 1
ATOM 721 O O . LEU A 1 94 ? 0.067 -7.881 5.956 1.00 98.06 94 LEU A O 1
ATOM 725 N N . LYS A 1 95 ? 0.473 -6.919 7.947 1.00 97.69 95 LYS A N 1
ATOM 726 C CA . LYS A 1 95 ? 1.340 -5.855 7.406 1.00 97.69 95 LYS A CA 1
ATOM 727 C C . LYS A 1 95 ? 2.501 -6.372 6.540 1.00 97.69 95 LYS A C 1
ATOM 729 O O . LYS A 1 95 ? 2.686 -5.816 5.458 1.00 97.69 95 LYS A O 1
ATOM 734 N N . PRO A 1 96 ? 3.260 -7.424 6.918 1.00 98.19 96 PRO A N 1
ATOM 735 C CA . PRO A 1 96 ? 4.321 -7.960 6.065 1.00 98.19 96 PRO A CA 1
ATOM 736 C C . PRO A 1 96 ? 3.822 -8.420 4.692 1.00 98.19 96 PRO A C 1
ATOM 738 O O . PRO A 1 96 ? 4.500 -8.191 3.692 1.00 98.19 96 PRO A O 1
ATOM 741 N N . SER A 1 97 ? 2.625 -9.015 4.628 1.00 98.00 97 SER A N 1
ATOM 742 C CA . SER A 1 97 ? 2.021 -9.445 3.362 1.00 98.00 97 SER A CA 1
ATOM 743 C C . SER A 1 97 ? 1.671 -8.247 2.476 1.00 98.00 97 SER A C 1
ATOM 745 O O . SER A 1 97 ? 2.045 -8.221 1.304 1.00 98.00 97 SER A O 1
ATOM 747 N N . ALA A 1 98 ? 1.041 -7.209 3.041 1.00 97.69 98 ALA A N 1
ATOM 748 C CA . ALA A 1 98 ? 0.773 -5.965 2.317 1.00 97.69 98 ALA A CA 1
ATOM 749 C C . ALA A 1 98 ? 2.063 -5.313 1.792 1.00 97.69 98 ALA A C 1
ATOM 751 O O . ALA A 1 98 ? 2.149 -4.978 0.614 1.00 97.69 98 ALA A O 1
ATOM 752 N N . ILE A 1 99 ? 3.091 -5.183 2.640 1.00 97.19 99 ILE A N 1
ATOM 753 C CA . ILE A 1 99 ? 4.371 -4.561 2.266 1.00 97.19 99 ILE A CA 1
ATOM 754 C C . ILE A 1 99 ? 5.069 -5.367 1.162 1.00 97.19 99 ILE A C 1
ATOM 756 O O . ILE A 1 99 ? 5.627 -4.775 0.241 1.00 97.19 99 ILE A O 1
ATOM 760 N N . SER A 1 100 ? 5.030 -6.702 1.221 1.00 97.06 100 SER A N 1
ATOM 761 C CA . SER A 1 100 ? 5.624 -7.560 0.189 1.00 97.06 100 SER A CA 1
ATOM 762 C C . SER A 1 100 ? 4.970 -7.344 -1.176 1.00 97.06 100 SER A C 1
ATOM 764 O O . SER A 1 100 ? 5.679 -7.126 -2.155 1.00 97.06 100 SER A O 1
ATOM 766 N N . ASN A 1 101 ? 3.636 -7.340 -1.246 1.00 96.88 101 ASN A N 1
ATOM 767 C CA . ASN A 1 101 ? 2.914 -7.095 -2.499 1.00 96.88 101 ASN A CA 1
ATOM 768 C C . ASN A 1 101 ? 3.136 -5.664 -3.009 1.00 96.88 101 ASN A C 1
ATOM 770 O O . ASN A 1 101 ? 3.426 -5.457 -4.184 1.00 96.88 101 ASN A O 1
ATOM 774 N N . ALA A 1 102 ? 3.118 -4.674 -2.117 1.00 95.12 102 ALA A N 1
ATOM 775 C CA . ALA A 1 102 ? 3.403 -3.290 -2.480 1.00 95.12 102 ALA A CA 1
ATOM 776 C C . ALA A 1 102 ? 4.830 -3.103 -3.037 1.00 95.12 102 ALA A C 1
ATOM 778 O O . ALA A 1 102 ? 5.026 -2.329 -3.969 1.00 95.12 102 ALA A O 1
ATOM 779 N N . ARG A 1 103 ? 5.834 -3.832 -2.530 1.00 93.88 103 ARG A N 1
ATOM 780 C CA . ARG A 1 103 ? 7.203 -3.804 -3.085 1.00 93.88 103 ARG A CA 1
ATOM 781 C C . ARG A 1 103 ? 7.291 -4.356 -4.504 1.00 93.88 103 ARG A C 1
ATOM 783 O O . ARG A 1 103 ? 8.156 -3.914 -5.255 1.00 93.88 103 ARG A O 1
ATOM 790 N N . ILE A 1 104 ? 6.432 -5.311 -4.856 1.00 93.25 104 ILE A N 1
ATOM 791 C CA . ILE A 1 104 ? 6.338 -5.843 -6.220 1.00 93.25 104 ILE A CA 1
ATOM 792 C C . ILE A 1 104 ? 5.735 -4.774 -7.143 1.00 93.25 104 ILE A C 1
ATOM 794 O O . ILE A 1 104 ? 6.279 -4.520 -8.210 1.00 93.25 104 ILE A O 1
ATOM 798 N N . LEU A 1 105 ? 4.671 -4.097 -6.705 1.00 92.00 105 LEU A N 1
ATOM 799 C CA . LEU A 1 105 ? 3.953 -3.093 -7.502 1.00 92.00 105 LEU A CA 1
ATOM 800 C C . LEU A 1 105 ? 4.735 -1.788 -7.711 1.00 92.00 105 LEU A C 1
ATOM 802 O O . LEU A 1 105 ? 4.813 -1.271 -8.824 1.00 92.00 105 LEU A O 1
ATOM 806 N N . TYR A 1 106 ? 5.313 -1.258 -6.632 1.00 89.44 106 TYR A N 1
ATOM 807 C CA . TYR A 1 106 ? 5.930 0.075 -6.591 1.00 89.44 106 TYR A CA 1
ATOM 808 C C . TYR A 1 106 ? 7.467 0.036 -6.628 1.00 89.44 106 TYR A C 1
ATOM 810 O O . TYR A 1 106 ? 8.133 1.074 -6.595 1.00 89.44 106 TYR A O 1
ATOM 818 N N . GLY A 1 107 ? 8.042 -1.166 -6.697 1.00 88.06 107 GLY A N 1
ATOM 819 C CA . GLY A 1 107 ? 9.480 -1.400 -6.712 1.00 88.06 107 GLY A CA 1
ATOM 820 C C . GLY A 1 107 ? 10.140 -1.351 -5.328 1.00 88.06 107 GLY A C 1
ATOM 821 O O . GLY A 1 107 ? 9.687 -0.702 -4.383 1.00 88.06 107 GLY A O 1
ATOM 822 N N . SER A 1 108 ? 11.282 -2.033 -5.220 1.00 85.31 108 SER A N 1
ATOM 823 C CA . SER A 1 108 ? 12.079 -2.141 -3.993 1.00 85.31 108 SER A CA 1
ATOM 824 C C . SER A 1 108 ? 13.442 -1.466 -4.166 1.00 85.31 108 SER A C 1
ATOM 826 O O . SER A 1 108 ? 14.471 -2.130 -4.297 1.00 85.31 108 SER A O 1
ATOM 828 N N . HIS A 1 109 ? 13.474 -0.133 -4.165 1.00 85.19 109 HIS A N 1
ATOM 829 C CA . HIS A 1 109 ? 14.736 0.614 -4.161 1.00 85.19 109 HIS A CA 1
ATOM 830 C C . HIS A 1 109 ? 15.238 0.878 -2.738 1.00 85.19 109 HIS A C 1
ATOM 832 O O . HIS A 1 109 ? 14.457 1.059 -1.811 1.00 85.19 109 HIS A O 1
ATOM 838 N N . ARG A 1 110 ? 16.564 0.993 -2.578 1.00 85.25 110 ARG A N 1
ATOM 839 C CA . ARG A 1 110 ? 17.233 1.255 -1.284 1.00 85.25 110 ARG A CA 1
ATOM 840 C C . ARG A 1 110 ? 16.756 2.516 -0.545 1.00 85.25 110 ARG A C 1
ATOM 842 O O . ARG A 1 110 ? 16.936 2.606 0.662 1.00 85.25 110 ARG A O 1
ATOM 849 N N . ASN A 1 111 ? 16.196 3.481 -1.276 1.00 85.44 111 ASN A N 1
ATOM 850 C CA . ASN A 1 111 ? 15.731 4.765 -0.747 1.00 85.44 111 ASN A CA 1
ATOM 851 C C . ASN A 1 111 ? 14.199 4.833 -0.624 1.00 85.44 111 ASN A C 1
ATOM 853 O O . ASN A 1 111 ? 13.679 5.882 -0.247 1.00 85.44 111 ASN A O 1
ATOM 857 N N . ASN A 1 112 ? 13.492 3.752 -0.972 1.00 89.38 112 ASN A N 1
ATOM 858 C CA . ASN A 1 112 ? 12.039 3.683 -0.910 1.00 89.38 112 ASN A CA 1
ATOM 859 C C . ASN A 1 112 ? 11.640 2.949 0.364 1.00 89.38 112 ASN A C 1
ATOM 861 O O . ASN A 1 112 ? 12.068 1.817 0.601 1.00 89.38 112 ASN A O 1
ATOM 865 N N . PHE A 1 113 ? 10.782 3.575 1.157 1.00 94.38 113 PHE A N 1
ATOM 866 C CA . PHE A 1 113 ? 10.187 2.960 2.333 1.00 94.38 113 PHE A CA 1
ATOM 867 C C . PHE A 1 113 ? 8.689 2.835 2.105 1.00 94.38 113 PHE A C 1
ATOM 869 O O . PHE A 1 113 ? 8.020 3.812 1.783 1.00 94.38 113 PHE A O 1
ATOM 876 N N . ILE A 1 114 ? 8.178 1.618 2.250 1.00 95.81 114 ILE A N 1
ATOM 877 C CA . ILE A 1 114 ? 6.755 1.314 2.137 1.00 95.81 114 ILE A CA 1
ATOM 878 C C . ILE A 1 114 ? 6.289 0.858 3.511 1.00 95.81 114 ILE A C 1
ATOM 880 O O . ILE A 1 114 ? 6.900 -0.042 4.093 1.00 95.81 114 ILE A O 1
ATOM 884 N N . ASP A 1 115 ? 5.223 1.472 4.009 1.00 97.31 115 ASP A N 1
ATOM 885 C CA . ASP A 1 115 ? 4.636 1.159 5.310 1.00 97.31 115 ASP A CA 1
ATOM 886 C C . ASP A 1 115 ? 3.104 1.167 5.244 1.00 97.31 115 ASP A C 1
ATOM 888 O O . ASP A 1 115 ? 2.506 1.811 4.380 1.00 97.31 115 ASP A O 1
ATOM 892 N N . VAL A 1 116 ? 2.472 0.439 6.164 1.00 97.88 116 VAL A N 1
ATOM 893 C CA . VAL A 1 116 ? 1.017 0.368 6.320 1.00 97.88 116 VAL A CA 1
ATOM 894 C C . VAL A 1 116 ? 0.634 0.940 7.676 1.00 97.88 116 VAL A C 1
ATOM 896 O O . VAL A 1 116 ? 0.884 0.349 8.737 1.00 97.88 116 VAL A O 1
ATOM 899 N N . GLN A 1 117 ? -0.039 2.082 7.635 1.00 97.31 117 GLN A N 1
ATOM 900 C CA . GLN A 1 117 ? -0.523 2.788 8.809 1.00 97.31 117 GLN A CA 1
ATOM 901 C C . GLN A 1 117 ? -1.997 2.481 9.044 1.00 97.31 117 GLN A C 1
ATOM 903 O O . GLN A 1 117 ? -2.812 2.501 8.128 1.00 97.31 117 GLN A O 1
ATOM 908 N N . THR A 1 118 ? -2.349 2.216 10.298 1.00 96.25 118 THR A N 1
ATOM 909 C CA . THR A 1 118 ? -3.735 2.036 10.738 1.00 96.25 118 THR A CA 1
ATOM 910 C C . THR A 1 118 ? -4.139 3.228 11.583 1.00 96.25 118 THR A C 1
ATOM 912 O O . THR A 1 118 ? -3.512 3.492 12.610 1.00 96.25 118 THR A O 1
ATOM 915 N N . CYS A 1 119 ? -5.178 3.944 11.174 1.00 94.19 119 CYS A N 1
ATOM 916 C CA . CYS A 1 119 ? -5.646 5.151 11.842 1.00 94.19 119 CYS A CA 1
ATOM 917 C C . CYS A 1 119 ? -7.149 5.082 12.133 1.00 94.19 119 CYS A C 1
ATOM 919 O O . CYS A 1 119 ? -7.883 4.264 11.582 1.00 94.19 119 CYS A O 1
ATOM 921 N N . ARG A 1 120 ? -7.613 5.943 13.039 1.00 92.06 120 ARG A N 1
ATOM 922 C CA . ARG A 1 120 ? -9.036 6.154 13.321 1.00 92.06 120 ARG A CA 1
ATOM 923 C C . ARG A 1 120 ? -9.413 7.527 12.785 1.00 92.06 120 ARG A C 1
ATOM 925 O O . ARG A 1 120 ? -8.774 8.509 13.158 1.00 92.06 120 ARG A O 1
ATOM 932 N N . PHE A 1 121 ? -10.447 7.601 11.957 1.00 86.44 121 PHE A N 1
ATOM 933 C CA . PHE A 1 121 ? -10.975 8.872 11.485 1.00 86.44 121 PHE A CA 1
ATOM 934 C C . PHE A 1 121 ? -12.083 9.352 12.426 1.00 86.44 121 PHE A C 1
ATOM 936 O O . PHE A 1 121 ? -13.017 8.599 12.721 1.00 86.44 121 PHE A O 1
ATOM 943 N N . PRO A 1 122 ? -12.014 10.602 12.905 1.00 79.88 122 PRO A N 1
ATOM 944 C CA . PRO A 1 122 ? -13.130 11.224 13.592 1.00 79.88 122 PRO A CA 1
ATOM 945 C C . PRO A 1 122 ? -14.156 11.677 12.544 1.00 79.88 122 PRO A C 1
ATOM 947 O O . PRO A 1 122 ? -14.201 12.848 12.180 1.00 79.88 122 PRO A O 1
ATOM 950 N N . VAL A 1 123 ? -14.951 10.747 12.011 1.00 77.50 123 VAL A N 1
ATOM 951 C CA . VAL A 1 123 ? -16.103 11.094 11.167 1.00 77.50 123 VAL A CA 1
ATOM 952 C C . VAL A 1 123 ? -17.305 11.332 12.076 1.00 77.50 123 VAL A C 1
ATOM 954 O O . VAL A 1 123 ? -17.529 10.604 13.043 1.00 77.50 123 VAL A O 1
ATOM 957 N N . THR A 1 124 ? -18.044 12.406 11.812 1.00 62.59 124 THR A N 1
ATOM 958 C CA . THR A 1 124 ? -19.137 12.904 12.650 1.00 62.59 124 THR A CA 1
ATOM 959 C C . THR A 1 124 ? -20.217 11.834 12.843 1.00 62.59 124 THR A C 1
ATOM 961 O O . THR A 1 124 ? -21.055 11.633 11.975 1.00 62.59 124 THR A O 1
ATOM 964 N N . GLY A 1 125 ? -20.193 11.146 13.987 1.00 68.44 125 GLY A N 1
ATOM 965 C CA . GLY A 1 125 ? -21.223 10.182 14.394 1.00 68.44 125 GLY A CA 1
ATOM 966 C C . GLY A 1 125 ? -20.836 8.703 14.297 1.00 68.44 125 GLY A C 1
ATOM 967 O O . GLY A 1 125 ? -21.439 7.900 15.003 1.00 68.44 125 GLY A O 1
ATOM 968 N N . GLU A 1 126 ? -19.796 8.334 13.542 1.00 74.31 126 GLU A N 1
ATOM 969 C CA . GLU A 1 126 ? -19.375 6.934 13.378 1.00 74.31 126 GLU A CA 1
ATOM 970 C C . GLU A 1 126 ? -17.851 6.780 13.454 1.00 74.31 126 GLU A C 1
ATOM 972 O O . GLU A 1 126 ? -17.083 7.557 12.884 1.00 74.31 126 GLU A O 1
ATOM 977 N N . SER A 1 127 ? -17.389 5.754 14.176 1.00 76.00 127 SER A N 1
ATOM 978 C CA . SER A 1 127 ? -15.960 5.427 14.215 1.00 76.00 127 SER A CA 1
ATOM 979 C C . SER A 1 127 ? -15.590 4.658 12.955 1.00 76.00 127 SER A C 1
ATOM 981 O O . SER A 1 127 ? -15.856 3.464 12.859 1.00 76.00 127 SER A O 1
ATOM 983 N N . SER A 1 128 ? -14.967 5.344 12.001 1.00 90.62 128 SER A N 1
ATOM 984 C CA . SER A 1 128 ? -14.342 4.704 10.847 1.00 90.62 128 SER A CA 1
ATOM 985 C C . SER A 1 128 ? -12.843 4.546 11.080 1.00 90.62 128 SER A C 1
ATOM 987 O O . SER A 1 128 ? -12.181 5.378 11.708 1.00 90.62 128 SER A O 1
ATOM 989 N N . TYR A 1 129 ? -12.303 3.440 10.591 1.00 93.75 129 TYR A N 1
ATOM 990 C CA . TYR A 1 129 ? -10.891 3.103 10.661 1.00 93.75 129 TYR A CA 1
ATOM 991 C C . TYR A 1 129 ? -10.312 3.082 9.257 1.00 93.75 129 TYR A C 1
ATOM 993 O O . TYR A 1 129 ? -10.963 2.619 8.323 1.00 93.75 129 TYR A O 1
ATOM 1001 N N . GLY A 1 130 ? -9.092 3.590 9.125 1.00 95.00 130 GLY A N 1
ATOM 1002 C CA . GLY A 1 130 ? -8.337 3.620 7.886 1.00 95.00 130 GLY A CA 1
ATOM 1003 C C . GLY A 1 130 ? -7.148 2.680 7.920 1.00 95.00 130 GLY A C 1
ATOM 1004 O O . GLY A 1 130 ? -6.426 2.645 8.916 1.00 95.00 130 GLY A O 1
ATOM 1005 N N . ALA A 1 131 ? -6.909 1.981 6.817 1.00 97.12 131 ALA A N 1
ATOM 1006 C CA . ALA A 1 131 ? -5.618 1.396 6.486 1.00 97.12 131 ALA A CA 1
ATOM 1007 C C . ALA A 1 131 ? -5.021 2.205 5.328 1.00 97.12 131 ALA A C 1
ATOM 1009 O O . ALA A 1 131 ? -5.610 2.278 4.253 1.00 97.12 131 ALA A O 1
ATOM 1010 N N . ILE A 1 132 ? -3.884 2.856 5.561 1.00 96.75 132 ILE A N 1
ATOM 1011 C CA . ILE A 1 132 ? -3.227 3.741 4.598 1.00 96.75 132 ILE A CA 1
ATOM 1012 C C . ILE A 1 132 ? -1.877 3.136 4.236 1.00 96.75 132 ILE A C 1
ATOM 1014 O O . ILE A 1 132 ? -1.034 2.926 5.108 1.00 96.75 132 ILE A O 1
ATOM 1018 N N . LEU A 1 133 ? -1.669 2.880 2.947 1.00 96.69 133 LEU A N 1
ATOM 1019 C CA . LEU A 1 133 ? -0.362 2.529 2.411 1.00 96.69 133 LEU A CA 1
ATOM 1020 C C . LEU A 1 133 ? 0.403 3.824 2.137 1.00 96.69 133 LEU A C 1
ATOM 1022 O O . LEU A 1 133 ? -0.026 4.655 1.333 1.00 96.69 133 LEU A O 1
ATOM 1026 N N . THR A 1 134 ? 1.531 4.000 2.812 1.00 96.12 134 THR A N 1
ATOM 1027 C CA . THR A 1 134 ? 2.409 5.157 2.638 1.00 96.12 134 THR A CA 1
ATOM 1028 C C . THR A 1 134 ? 3.689 4.751 1.936 1.00 96.12 134 THR A C 1
ATOM 1030 O O . THR A 1 134 ? 4.299 3.736 2.276 1.00 96.12 134 THR A O 1
ATOM 1033 N N . PHE A 1 135 ? 4.110 5.582 0.993 1.00 94.50 135 PHE A N 1
ATOM 1034 C CA . PHE A 1 135 ? 5.368 5.459 0.284 1.00 94.50 135 PHE A CA 1
ATOM 1035 C C . PHE A 1 135 ? 6.232 6.681 0.588 1.00 94.50 135 PHE A C 1
ATOM 1037 O O . PHE A 1 135 ? 5.806 7.823 0.399 1.00 94.50 135 PHE A O 1
ATOM 1044 N N . THR A 1 136 ? 7.448 6.446 1.065 1.00 93.88 136 THR A N 1
ATOM 1045 C CA . THR A 1 136 ? 8.422 7.488 1.378 1.00 93.88 136 THR A CA 1
ATOM 1046 C C . THR A 1 136 ? 9.634 7.355 0.470 1.00 93.88 136 THR A C 1
ATOM 1048 O O . THR A 1 136 ? 10.272 6.303 0.429 1.00 93.88 136 THR A O 1
ATOM 1051 N N . HIS A 1 137 ? 9.989 8.441 -0.210 1.00 90.81 137 HIS A N 1
ATOM 1052 C CA . HIS A 1 137 ? 11.173 8.544 -1.054 1.00 90.81 137 HIS A CA 1
ATOM 1053 C C . HIS A 1 137 ? 11.889 9.858 -0.768 1.00 90.81 137 HIS A C 1
ATOM 1055 O O . HIS A 1 137 ? 11.284 10.927 -0.805 1.00 90.81 137 HIS A O 1
ATOM 1061 N N . GLU A 1 138 ? 13.177 9.765 -0.433 1.00 88.31 138 GLU A N 1
ATOM 1062 C CA . GLU A 1 138 ? 14.041 10.929 -0.183 1.00 88.31 138 GLU A CA 1
ATOM 1063 C C . GLU A 1 138 ? 13.436 11.967 0.785 1.00 88.31 138 GLU A C 1
ATOM 1065 O O . GLU A 1 138 ? 13.537 13.178 0.592 1.00 88.31 138 GLU A O 1
ATOM 1070 N N . GLY A 1 139 ? 12.795 11.478 1.851 1.00 86.94 139 GLY A N 1
ATOM 1071 C CA . GLY A 1 139 ? 12.201 12.308 2.902 1.00 86.94 139 GLY A CA 1
ATOM 1072 C C . GLY A 1 139 ? 10.800 12.845 2.595 1.00 86.94 139 GLY A C 1
ATOM 1073 O O . GLY A 1 139 ? 10.173 13.409 3.489 1.00 86.94 139 GLY A O 1
ATOM 1074 N N . VAL A 1 140 ? 10.272 12.638 1.387 1.00 89.62 140 VAL A N 1
ATOM 1075 C CA . VAL A 1 140 ? 8.869 12.930 1.065 1.00 89.62 140 VAL A CA 1
ATOM 1076 C C . VAL A 1 140 ? 8.039 11.683 1.285 1.00 89.62 140 VAL A C 1
ATOM 1078 O O . VAL A 1 140 ? 8.432 10.610 0.848 1.00 89.62 140 VAL A O 1
ATOM 1081 N N . THR A 1 141 ? 6.900 11.819 1.962 1.00 92.81 141 THR A N 1
ATOM 1082 C CA . THR A 1 141 ? 5.947 10.725 2.192 1.00 92.81 141 THR A CA 1
ATOM 1083 C C . THR A 1 141 ? 4.636 11.044 1.493 1.00 92.81 141 THR A C 1
ATOM 1085 O O . THR A 1 141 ? 4.086 12.125 1.691 1.00 92.81 141 THR A O 1
ATOM 1088 N N . LYS A 1 142 ? 4.133 10.100 0.699 1.00 92.12 142 LYS A N 1
ATOM 1089 C CA . LYS A 1 142 ? 2.845 10.179 0.008 1.00 92.12 142 LYS A CA 1
ATOM 1090 C C . LYS A 1 142 ? 1.980 8.994 0.433 1.00 92.12 142 LYS A C 1
ATOM 1092 O O . LYS A 1 142 ? 2.465 7.869 0.543 1.00 92.12 142 LYS A O 1
ATOM 1097 N N . ALA A 1 143 ? 0.706 9.253 0.710 1.00 92.81 143 ALA A N 1
ATOM 1098 C CA . ALA A 1 143 ? -0.285 8.194 0.848 1.00 92.81 143 ALA A CA 1
ATOM 1099 C C . ALA A 1 143 ? -0.677 7.747 -0.561 1.00 92.81 143 ALA A C 1
ATOM 1101 O O . ALA A 1 143 ? -1.153 8.569 -1.340 1.00 92.81 143 ALA A O 1
ATOM 1102 N N . ILE A 1 144 ? -0.425 6.482 -0.881 1.00 92.50 144 ILE A N 1
ATOM 1103 C CA . ILE A 1 144 ? -0.641 5.933 -2.227 1.00 92.50 144 ILE A CA 1
ATOM 1104 C C . ILE A 1 144 ? -1.910 5.089 -2.309 1.00 92.50 144 ILE A C 1
ATOM 1106 O O . ILE A 1 144 ? -2.504 4.993 -3.369 1.00 92.50 144 ILE A O 1
ATOM 1110 N N . ARG A 1 145 ? -2.372 4.516 -1.190 1.00 93.25 145 ARG A N 1
ATOM 1111 C CA . ARG A 1 145 ? -3.671 3.832 -1.108 1.00 93.25 145 ARG A CA 1
ATOM 1112 C C . ARG A 1 145 ? -4.314 4.038 0.245 1.00 93.25 145 ARG A C 1
ATOM 1114 O O . ARG A 1 145 ? -3.617 4.211 1.250 1.00 93.25 145 ARG A O 1
ATOM 1121 N N . ARG A 1 146 ? -5.642 3.979 0.281 1.00 94.62 146 ARG A N 1
ATOM 1122 C CA . ARG A 1 146 ? -6.417 4.123 1.509 1.00 94.62 146 ARG A CA 1
ATOM 1123 C C . ARG A 1 146 ? -7.675 3.276 1.444 1.00 94.62 146 ARG A C 1
ATOM 1125 O O . ARG A 1 146 ? -8.529 3.517 0.607 1.00 94.62 146 ARG A O 1
ATOM 1132 N N . GLU A 1 147 ? -7.836 2.431 2.449 1.00 95.44 147 GLU A N 1
ATOM 1133 C CA . GLU A 1 147 ? -9.054 1.667 2.685 1.00 95.44 147 GLU A CA 1
ATOM 1134 C C . GLU A 1 147 ? -9.721 2.106 3.980 1.00 95.44 147 GLU A C 1
ATOM 1136 O O . GLU A 1 147 ? -9.044 2.369 4.977 1.00 95.44 147 GLU A O 1
ATOM 1141 N N . VAL A 1 148 ? -11.053 2.205 3.971 1.00 94.50 148 VAL A N 1
ATOM 1142 C CA . VAL A 1 148 ? -11.843 2.648 5.128 1.00 94.50 148 VAL A CA 1
ATOM 1143 C C . VAL A 1 148 ? -12.905 1.611 5.464 1.00 94.50 148 VAL A C 1
ATOM 1145 O O . VAL A 1 148 ? -13.660 1.175 4.601 1.00 94.50 148 VAL A O 1
ATOM 1148 N N . ALA A 1 149 ? -13.002 1.237 6.738 1.00 93.69 149 ALA A N 1
ATOM 1149 C CA . ALA A 1 149 ? -14.028 0.322 7.223 1.00 93.69 149 ALA A CA 1
ATOM 1150 C C . ALA A 1 149 ? -14.454 0.653 8.660 1.00 93.69 149 ALA A C 1
ATOM 1152 O O . ALA A 1 149 ? -13.747 1.337 9.396 1.00 93.69 149 ALA A O 1
ATOM 1153 N N . GLY A 1 150 ? -15.590 0.105 9.101 1.00 91.56 150 GLY A N 1
ATOM 1154 C CA . GLY A 1 150 ? -16.036 0.203 10.501 1.00 91.56 150 GLY A CA 1
ATOM 1155 C C . GLY A 1 150 ? -15.179 -0.594 11.498 1.00 91.56 150 GLY A C 1
ATOM 1156 O O . GLY A 1 150 ? -15.340 -0.448 12.703 1.00 91.56 150 GLY A O 1
ATOM 1157 N N . CYS A 1 151 ? -14.250 -1.426 11.014 1.00 92.00 151 CYS A N 1
ATOM 1158 C CA . CYS A 1 151 ? -13.328 -2.225 11.822 1.00 92.00 151 CYS A CA 1
ATOM 1159 C C . CYS A 1 151 ? -11.902 -2.085 11.259 1.00 92.00 151 CYS A C 1
ATOM 1161 O O . CYS A 1 151 ? -11.731 -2.229 10.043 1.00 92.00 151 CYS A O 1
ATOM 1163 N N . PRO A 1 152 ? -10.870 -1.848 12.094 1.00 94.94 152 PRO A N 1
ATOM 1164 C CA . PRO A 1 152 ? -9.502 -1.654 11.610 1.00 94.94 152 PRO A CA 1
ATOM 1165 C C . PRO A 1 152 ? -8.941 -2.919 10.953 1.00 94.94 152 PRO A C 1
ATOM 1167 O O . PRO A 1 152 ? -8.283 -2.828 9.920 1.00 94.94 152 PRO A O 1
ATOM 1170 N N . LEU A 1 153 ? -9.260 -4.104 11.487 1.00 96.00 153 LEU A N 1
ATOM 1171 C CA . LEU A 1 153 ? -8.855 -5.374 10.882 1.00 96.00 153 LEU A CA 1
ATOM 1172 C C . LEU A 1 153 ? -9.461 -5.542 9.483 1.00 96.00 153 LEU A C 1
ATOM 1174 O O . LEU A 1 153 ? -8.763 -5.957 8.563 1.00 96.00 153 LEU A O 1
ATOM 1178 N N . LYS A 1 154 ? -10.735 -5.167 9.308 1.00 96.12 154 LYS A N 1
ATOM 1179 C CA . LYS A 1 154 ? -11.404 -5.221 8.003 1.00 96.12 154 LYS A CA 1
ATOM 1180 C C . LYS A 1 154 ? -10.748 -4.274 6.997 1.00 96.12 154 LYS A C 1
ATOM 1182 O O . LYS A 1 154 ? -10.495 -4.697 5.880 1.00 96.12 154 LYS A O 1
ATOM 1187 N N . ALA A 1 155 ? -10.416 -3.044 7.399 1.00 96.44 155 ALA A N 1
ATOM 1188 C CA . ALA A 1 155 ? -9.727 -2.092 6.523 1.00 96.44 155 ALA A CA 1
ATOM 1189 C C . ALA A 1 155 ? -8.368 -2.634 6.039 1.00 96.44 155 ALA A C 1
ATOM 1191 O O . ALA A 1 155 ? -8.056 -2.562 4.853 1.00 96.44 155 ALA A O 1
ATOM 1192 N N . VAL A 1 156 ? -7.575 -3.227 6.941 1.00 97.75 156 VAL A N 1
ATOM 1193 C CA . VAL A 1 156 ? -6.270 -3.816 6.586 1.00 97.75 156 VAL A CA 1
ATOM 1194 C C . VAL A 1 156 ? -6.432 -5.042 5.689 1.00 97.75 156 VAL A C 1
ATOM 1196 O O . VAL A 1 156 ? -5.677 -5.187 4.733 1.00 97.75 156 VAL A O 1
ATOM 1199 N N . LEU A 1 157 ? -7.411 -5.909 5.962 1.00 97.88 157 LEU A N 1
ATOM 1200 C CA . LEU A 1 157 ? -7.702 -7.073 5.119 1.00 97.88 157 LEU A CA 1
ATOM 1201 C C . LEU A 1 157 ? -8.093 -6.664 3.697 1.00 97.88 157 LEU A C 1
ATOM 1203 O O . LEU A 1 157 ? -7.555 -7.230 2.750 1.00 97.88 157 LEU A O 1
ATOM 1207 N N . THR A 1 158 ? -8.973 -5.668 3.547 1.00 97.25 158 THR A N 1
ATOM 1208 C CA . THR A 1 158 ? -9.354 -5.143 2.228 1.00 97.25 158 THR A CA 1
ATOM 1209 C C . THR A 1 158 ? -8.135 -4.611 1.478 1.00 97.25 158 THR A C 1
ATOM 1211 O O . THR A 1 158 ? -7.920 -4.987 0.327 1.00 97.25 158 THR A O 1
ATOM 1214 N N . LEU A 1 159 ? -7.281 -3.828 2.150 1.00 97.19 159 LEU A N 1
ATOM 1215 C CA . LEU A 1 159 ? -6.057 -3.292 1.550 1.00 97.19 159 LEU A CA 1
ATOM 1216 C C . LEU A 1 159 ? -5.104 -4.410 1.089 1.00 97.19 159 LEU A C 1
ATOM 1218 O O . LEU A 1 159 ? -4.549 -4.343 -0.005 1.00 97.19 159 LEU A O 1
ATOM 1222 N N . VAL A 1 160 ? -4.913 -5.452 1.908 1.00 98.00 160 VAL A N 1
ATOM 1223 C CA . VAL A 1 160 ? -4.079 -6.616 1.555 1.00 98.00 160 VAL A CA 1
ATOM 1224 C C . VAL A 1 160 ? -4.654 -7.348 0.343 1.00 98.00 160 VAL A C 1
ATOM 1226 O O . VAL A 1 160 ? -3.899 -7.683 -0.567 1.00 98.00 160 VAL A O 1
ATOM 1229 N N . ALA A 1 161 ? -5.966 -7.585 0.318 1.00 97.62 161 ALA A N 1
ATOM 1230 C CA . ALA A 1 161 ? -6.631 -8.309 -0.762 1.00 97.62 161 ALA A CA 1
ATOM 1231 C C . ALA A 1 161 ? -6.518 -7.575 -2.109 1.00 97.62 161 ALA A C 1
ATOM 1233 O O . ALA A 1 161 ? -6.210 -8.199 -3.126 1.00 97.62 161 ALA A O 1
ATOM 1234 N N . GLN A 1 162 ? -6.689 -6.251 -2.117 1.00 96.00 162 GLN A N 1
ATOM 1235 C CA . GLN A 1 162 ? -6.465 -5.432 -3.312 1.00 96.00 162 GLN A CA 1
ATOM 1236 C C . GLN A 1 162 ? -5.007 -5.503 -3.774 1.00 96.00 162 GLN A C 1
ATOM 1238 O O . GLN A 1 162 ? -4.746 -5.803 -4.933 1.00 96.00 162 GLN A O 1
ATOM 1243 N N . LEU A 1 163 ? -4.043 -5.319 -2.863 1.00 96.19 163 LEU A N 1
ATOM 1244 C CA . LEU A 1 163 ? -2.617 -5.397 -3.206 1.00 96.19 163 LEU A CA 1
ATOM 1245 C C . LEU A 1 163 ? -2.220 -6.766 -3.775 1.00 96.19 163 LEU A C 1
ATOM 1247 O O . LEU A 1 163 ? -1.388 -6.831 -4.675 1.00 96.19 163 LEU A O 1
ATOM 1251 N N . GLN A 1 164 ? -2.796 -7.856 -3.262 1.00 97.56 164 GLN A N 1
ATOM 1252 C CA . GLN A 1 164 ? -2.586 -9.204 -3.799 1.00 97.56 164 GLN A CA 1
ATOM 1253 C C . GLN A 1 164 ? -3.188 -9.366 -5.195 1.00 97.56 164 GLN A C 1
ATOM 1255 O O . GLN A 1 164 ? -2.541 -9.942 -6.067 1.00 97.56 164 GLN A O 1
ATOM 1260 N N . THR A 1 165 ? -4.401 -8.852 -5.409 1.00 96.69 165 THR A N 1
ATOM 1261 C CA . THR A 1 165 ? -5.080 -8.896 -6.713 1.00 96.69 165 THR A CA 1
ATOM 1262 C C . THR A 1 165 ? -4.261 -8.157 -7.766 1.00 96.69 165 THR A C 1
ATOM 1264 O O . THR A 1 165 ? -3.977 -8.705 -8.830 1.00 9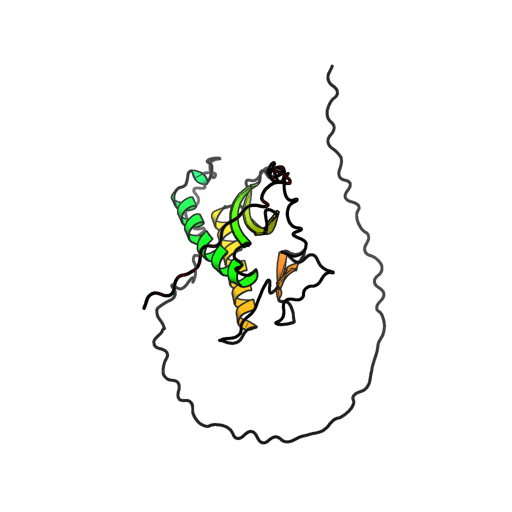6.69 165 THR A O 1
ATOM 1267 N N . ASP A 1 166 ? -3.782 -6.965 -7.429 1.00 95.31 166 ASP A N 1
ATOM 1268 C CA . ASP A 1 166 ? -2.988 -6.130 -8.326 1.00 95.31 166 ASP A CA 1
ATOM 1269 C C . ASP A 1 166 ? -1.606 -6.718 -8.597 1.00 95.31 166 ASP A C 1
ATOM 1271 O O . ASP A 1 166 ? -1.125 -6.694 -9.730 1.00 95.31 166 ASP A O 1
ATOM 1275 N N . ALA A 1 167 ? -0.957 -7.280 -7.571 1.00 95.19 167 ALA A N 1
ATOM 1276 C CA . ALA A 1 167 ? 0.310 -7.982 -7.746 1.00 95.19 167 ALA A CA 1
ATOM 1277 C C . ALA A 1 167 ? 0.127 -9.221 -8.632 1.00 95.19 167 ALA A C 1
ATOM 1279 O O . ALA A 1 167 ? 0.960 -9.483 -9.496 1.00 95.19 167 ALA A O 1
ATOM 1280 N N . GLY A 1 168 ? -0.980 -9.950 -8.468 1.00 95.56 168 GLY A N 1
ATOM 1281 C CA . GLY A 1 168 ? -1.362 -11.047 -9.350 1.00 95.56 168 GLY A CA 1
ATOM 1282 C C . GLY A 1 168 ? -1.531 -10.578 -10.792 1.00 95.56 168 GLY A C 1
ATOM 1283 O O . GLY A 1 168 ? -0.923 -11.155 -11.690 1.00 95.56 168 GLY A O 1
ATOM 1284 N N . LEU A 1 169 ? -2.273 -9.488 -11.008 1.00 93.62 169 LEU A N 1
ATOM 1285 C CA . LEU A 1 169 ? -2.456 -8.890 -12.329 1.00 93.62 169 LEU A CA 1
ATOM 1286 C C . LEU A 1 169 ? -1.107 -8.522 -12.959 1.00 93.62 169 LEU A C 1
ATOM 1288 O O . LEU A 1 169 ? -0.844 -8.881 -14.105 1.00 93.62 169 LEU A O 1
ATOM 1292 N N . LEU A 1 170 ? -0.213 -7.886 -12.199 1.00 92.50 170 LEU A N 1
ATOM 1293 C CA . LEU A 1 170 ? 1.136 -7.574 -12.662 1.00 92.50 170 LEU A CA 1
ATOM 1294 C C . LEU A 1 170 ? 1.901 -8.835 -13.079 1.00 92.50 170 LEU A C 1
ATOM 1296 O O . LEU A 1 170 ? 2.498 -8.863 -14.150 1.00 92.50 170 LEU A O 1
ATOM 1300 N N . LEU A 1 171 ? 1.856 -9.894 -12.274 1.00 93.62 171 LEU A N 1
ATOM 1301 C CA . LEU A 1 171 ? 2.555 -11.144 -12.567 1.00 93.62 171 LEU A CA 1
ATOM 1302 C C . LEU A 1 171 ? 1.984 -11.891 -13.781 1.00 93.62 171 LEU A C 1
ATOM 1304 O O . LEU A 1 171 ? 2.713 -12.663 -14.388 1.00 93.62 171 LEU A O 1
ATOM 1308 N N . THR A 1 172 ? 0.738 -11.635 -14.197 1.00 94.75 172 THR A N 1
ATOM 1309 C CA . THR A 1 172 ? 0.217 -12.172 -15.473 1.00 94.75 172 THR A CA 1
ATOM 1310 C C . THR A 1 172 ? 0.813 -11.496 -16.710 1.00 94.75 172 THR A C 1
ATOM 1312 O O . THR A 1 172 ? 0.758 -12.059 -17.800 1.00 94.75 172 THR A O 1
ATOM 1315 N N . LYS A 1 173 ? 1.392 -10.297 -16.558 1.00 92.69 173 LYS A N 1
ATOM 1316 C CA . LYS A 1 173 ? 2.009 -9.529 -17.652 1.00 92.69 173 LYS A CA 1
ATOM 1317 C C . LYS A 1 173 ? 3.460 -9.942 -17.935 1.00 92.69 173 LYS A C 1
ATOM 1319 O O . LYS A 1 173 ? 3.960 -9.675 -19.031 1.00 92.69 173 LYS A O 1
ATOM 1324 N N . TYR A 1 174 ? 4.140 -10.544 -16.959 1.00 92.19 174 TYR A N 1
ATOM 1325 C CA . TYR A 1 174 ? 5.556 -10.900 -17.049 1.00 92.19 174 TYR A CA 1
ATOM 1326 C C . TYR A 1 174 ? 5.753 -12.410 -17.077 1.00 92.19 174 TYR A C 1
ATOM 1328 O O . TYR A 1 174 ? 5.189 -13.138 -16.264 1.00 92.19 174 TYR A O 1
ATOM 1336 N N . ASP A 1 175 ? 6.617 -12.864 -17.977 1.00 92.75 175 ASP A N 1
ATOM 1337 C CA . ASP A 1 175 ? 7.026 -14.262 -18.032 1.00 92.75 175 ASP A CA 1
ATOM 1338 C C . ASP A 1 175 ? 8.102 -14.565 -16.976 1.00 92.75 175 ASP A C 1
ATOM 1340 O O . ASP A 1 175 ? 8.810 -13.683 -16.474 1.00 92.75 175 ASP A O 1
ATOM 1344 N N . LEU A 1 176 ? 8.261 -15.846 -16.635 1.00 91.81 176 LEU A N 1
ATOM 1345 C CA . LEU A 1 176 ? 9.271 -16.283 -15.672 1.00 91.81 176 LEU A CA 1
ATOM 1346 C C . LEU A 1 176 ? 10.685 -15.903 -16.140 1.00 91.81 176 LEU A C 1
ATOM 1348 O O . LEU A 1 176 ? 11.132 -16.294 -17.215 1.00 91.81 176 LEU A O 1
ATOM 1352 N N . GLY A 1 177 ? 11.413 -15.182 -15.285 1.00 90.62 177 GLY A N 1
ATOM 1353 C CA . GLY A 1 177 ? 12.780 -14.726 -15.553 1.00 90.62 177 GLY A CA 1
ATOM 1354 C C . GLY A 1 177 ? 12.872 -13.332 -16.175 1.00 90.62 177 GLY A C 1
ATOM 1355 O O . GLY A 1 177 ? 13.975 -12.781 -16.250 1.00 90.62 177 GLY A O 1
ATOM 1356 N N . GLU A 1 178 ? 11.746 -12.729 -16.562 1.00 89.56 178 GLU A N 1
ATOM 1357 C CA . GLU A 1 178 ? 11.724 -11.327 -16.961 1.00 89.56 178 GLU A CA 1
ATOM 1358 C C . GLU A 1 178 ? 11.997 -10.403 -15.769 1.00 89.56 178 GLU A C 1
ATOM 1360 O O . GLU A 1 178 ? 11.687 -10.698 -14.612 1.00 89.56 178 GLU A O 1
ATOM 1365 N N . LYS A 1 179 ? 12.611 -9.258 -16.069 1.00 88.06 179 LYS A N 1
ATOM 1366 C CA . LYS A 1 179 ? 12.893 -8.202 -15.098 1.00 88.06 179 LYS A CA 1
ATOM 1367 C C . LYS A 1 179 ? 11.993 -7.014 -15.387 1.00 88.06 179 LYS A C 1
ATOM 1369 O O . LYS A 1 179 ? 11.779 -6.668 -16.547 1.00 88.06 179 LYS A O 1
ATOM 1374 N N . PHE A 1 180 ? 11.538 -6.362 -14.330 1.00 87.00 180 PHE A N 1
ATOM 1375 C CA . PHE A 1 180 ? 10.866 -5.076 -14.407 1.00 87.00 180 PHE A CA 1
ATOM 1376 C C . PHE A 1 180 ? 11.436 -4.140 -13.350 1.00 87.00 180 PHE A C 1
ATOM 1378 O O . PHE A 1 180 ? 11.817 -4.568 -12.259 1.00 87.00 180 PHE A O 1
ATOM 1385 N N . ASP A 1 181 ? 11.516 -2.864 -13.709 1.00 83.25 181 ASP A N 1
ATOM 1386 C CA . ASP A 1 181 ? 12.119 -1.816 -12.897 1.00 83.25 181 ASP A CA 1
ATOM 1387 C C . ASP A 1 181 ? 11.102 -0.701 -12.657 1.00 83.25 181 ASP A C 1
ATOM 1389 O O . ASP A 1 181 ? 10.431 -0.253 -13.586 1.00 83.25 181 ASP A O 1
ATOM 1393 N N . GLY A 1 182 ? 11.032 -0.212 -11.418 1.00 82.81 182 GLY A N 1
ATOM 1394 C CA . GLY A 1 182 ? 10.149 0.889 -11.030 1.00 82.81 182 GLY A CA 1
ATOM 1395 C C . GLY A 1 182 ? 8.657 0.521 -10.961 1.00 82.81 182 GLY A C 1
ATOM 1396 O O . GLY A 1 182 ? 8.310 -0.660 -11.055 1.00 82.81 182 GLY A O 1
ATOM 1397 N N . PRO A 1 183 ? 7.781 1.526 -10.768 1.00 84.69 183 PRO A N 1
ATOM 1398 C CA . PRO A 1 183 ? 6.331 1.342 -10.733 1.00 84.69 183 PRO A CA 1
ATOM 1399 C C . PRO A 1 183 ? 5.794 0.781 -12.054 1.00 84.69 183 PRO A C 1
ATOM 1401 O O . PRO A 1 183 ? 6.227 1.202 -13.128 1.00 84.69 183 PRO A O 1
ATOM 1404 N N . GLN A 1 184 ? 4.855 -0.165 -11.974 1.00 87.56 184 GLN A N 1
ATOM 1405 C CA . GLN A 1 184 ? 4.295 -0.860 -13.149 1.00 87.56 184 GLN A CA 1
ATOM 1406 C C . GLN A 1 184 ? 2.826 -0.536 -13.439 1.00 87.56 184 GLN A C 1
ATOM 1408 O O . GLN A 1 184 ? 2.239 -1.074 -14.384 1.00 87.56 184 GLN A O 1
ATOM 1413 N N . GLY A 1 185 ? 2.235 0.339 -12.639 1.00 87.06 185 GLY A N 1
ATOM 1414 C CA . GLY A 1 185 ? 0.873 0.808 -12.803 1.00 87.06 185 GLY A CA 1
ATOM 1415 C C . GLY A 1 185 ? 0.609 2.018 -11.925 1.00 87.06 185 GLY A C 1
ATOM 1416 O O . GLY A 1 185 ? 1.462 2.411 -11.129 1.00 87.06 185 GLY A O 1
ATOM 1417 N N . GLU A 1 186 ? -0.584 2.566 -12.075 1.00 86.88 186 GLU A N 1
ATOM 1418 C CA . GLU A 1 186 ? -1.078 3.728 -11.348 1.00 86.88 186 GLU A CA 1
ATOM 1419 C C . GLU A 1 186 ? -2.470 3.434 -10.787 1.00 86.88 186 GLU A C 1
ATOM 1421 O O . GLU A 1 186 ? -3.207 2.603 -11.326 1.00 86.88 186 GLU A O 1
ATOM 1426 N N . THR A 1 187 ? -2.824 4.096 -9.691 1.00 84.31 187 THR A N 1
ATOM 1427 C CA . THR A 1 187 ? -4.187 4.074 -9.161 1.00 84.31 187 THR A CA 1
ATOM 1428 C C . THR A 1 187 ? -4.933 5.275 -9.728 1.00 84.31 187 THR A C 1
ATOM 1430 O O . THR A 1 187 ? -4.453 6.405 -9.636 1.00 84.31 187 THR A O 1
ATOM 1433 N N . ASP A 1 188 ? -6.088 5.047 -10.345 1.00 83.94 188 ASP A N 1
ATOM 1434 C CA . ASP A 1 188 ? -6.887 6.143 -10.885 1.00 83.94 188 ASP A CA 1
ATOM 1435 C C . ASP A 1 188 ? -7.650 6.913 -9.788 1.00 83.94 188 ASP A C 1
ATOM 1437 O O . ASP A 1 188 ? -7.631 6.565 -8.606 1.00 83.94 188 ASP A O 1
ATOM 1441 N N . GLU A 1 189 ? -8.350 7.983 -10.175 1.00 80.75 189 GLU A N 1
ATOM 1442 C CA . GLU A 1 189 ? -9.164 8.787 -9.249 1.00 80.75 189 GLU A CA 1
ATOM 1443 C C . GLU A 1 189 ? -10.300 7.989 -8.581 1.00 80.75 189 GLU A C 1
ATOM 1445 O O . GLU A 1 189 ? -10.800 8.395 -7.530 1.00 80.75 189 GLU A O 1
ATOM 1450 N N . SER A 1 190 ? -10.695 6.853 -9.169 1.00 81.75 190 SER A N 1
ATOM 1451 C CA . SER A 1 190 ? -11.710 5.947 -8.616 1.00 81.75 190 SER A CA 1
ATOM 1452 C C . SER A 1 190 ? -11.128 5.002 -7.562 1.00 81.75 190 SER A C 1
ATOM 1454 O O . SER A 1 190 ? -11.887 4.376 -6.824 1.00 81.75 190 SER A O 1
ATOM 1456 N N . GLY A 1 191 ? -9.799 4.930 -7.451 1.00 77.94 191 GLY A N 1
ATOM 1457 C CA . GLY A 1 191 ? -9.101 3.993 -6.578 1.00 77.94 191 GLY A CA 1
ATOM 1458 C C . GLY A 1 191 ? -8.774 2.657 -7.246 1.00 77.94 191 GLY A C 1
ATOM 1459 O O . GLY A 1 191 ? -8.256 1.769 -6.570 1.00 77.94 191 GLY A O 1
ATOM 1460 N N . ASP A 1 192 ? -9.043 2.508 -8.545 1.00 86.56 192 ASP A N 1
ATOM 1461 C CA . ASP A 1 192 ? -8.776 1.278 -9.281 1.00 86.56 192 ASP A CA 1
ATOM 1462 C C . ASP A 1 192 ? -7.342 1.279 -9.812 1.00 86.56 192 ASP A C 1
ATOM 1464 O O . ASP A 1 192 ? -6.883 2.222 -10.465 1.00 86.56 192 ASP A O 1
ATOM 1468 N N . PHE A 1 193 ? -6.619 0.191 -9.551 1.00 88.06 193 PHE A N 1
ATOM 1469 C CA . PHE A 1 193 ? -5.258 0.024 -10.039 1.00 88.06 193 PHE A CA 1
ATOM 1470 C C . PHE A 1 193 ? -5.247 -0.421 -11.502 1.00 88.06 193 PHE A C 1
ATOM 1472 O O . PHE A 1 193 ? -5.890 -1.401 -11.888 1.00 88.06 193 PHE A O 1
ATOM 1479 N N . LYS A 1 194 ? -4.462 0.277 -12.321 1.00 90.81 194 LYS A N 1
ATOM 1480 C CA . LYS A 1 194 ? -4.296 0.001 -13.747 1.00 90.81 194 LYS A CA 1
ATOM 1481 C C . LYS A 1 194 ? -2.829 -0.214 -14.068 1.00 90.81 194 LYS A C 1
ATOM 1483 O O . LYS A 1 194 ? -1.973 0.605 -13.745 1.00 90.81 194 LYS A O 1
ATOM 1488 N N . LEU A 1 195 ? -2.541 -1.322 -14.744 1.00 90.50 195 LEU A N 1
ATOM 1489 C CA . LEU A 1 195 ? -1.209 -1.575 -15.277 1.00 90.50 195 LEU A CA 1
ATOM 1490 C C . LEU A 1 195 ? -0.919 -0.653 -16.454 1.00 90.50 195 LEU A C 1
ATOM 1492 O O . LEU A 1 195 ? -1.774 -0.430 -17.310 1.00 90.50 195 LEU A O 1
ATOM 1496 N N . PHE A 1 196 ? 0.331 -0.207 -16.552 1.00 88.44 196 PHE A N 1
ATOM 1497 C CA . PHE A 1 196 ? 0.804 0.419 -17.778 1.00 88.44 196 PHE A CA 1
ATOM 1498 C C . PHE A 1 196 ? 0.739 -0.582 -18.933 1.00 88.44 196 PHE A C 1
ATOM 1500 O O . PHE A 1 196 ? 1.018 -1.768 -18.752 1.00 88.44 196 PHE A O 1
ATOM 1507 N N . GLU A 1 197 ? 0.410 -0.112 -20.132 1.00 88.44 197 GLU A N 1
ATOM 1508 C CA . GLU A 1 197 ? 0.326 -0.968 -21.321 1.00 88.44 197 GLU A CA 1
ATOM 1509 C C . GLU A 1 197 ? 1.695 -1.582 -21.662 1.00 88.44 197 GLU A C 1
ATOM 1511 O O . GLU A 1 197 ? 1.828 -2.779 -21.916 1.00 88.44 197 GLU A O 1
ATOM 1516 N N . THR A 1 198 ? 2.759 -0.783 -21.575 1.00 86.25 198 THR A N 1
ATOM 1517 C CA . THR A 1 198 ? 4.123 -1.217 -21.887 1.00 86.25 198 THR A CA 1
ATOM 1518 C C . THR A 1 198 ? 4.801 -1.891 -20.696 1.00 86.25 198 THR A C 1
ATOM 1520 O O . THR A 1 198 ? 4.607 -1.492 -19.550 1.00 86.25 198 THR A O 1
ATOM 1523 N N . LYS A 1 199 ? 5.656 -2.897 -20.938 1.00 85.38 199 LYS A N 1
ATOM 1524 C CA . LYS A 1 199 ? 6.508 -3.516 -19.893 1.00 85.38 199 LYS A CA 1
ATOM 1525 C C . LYS A 1 199 ? 7.584 -2.568 -19.345 1.00 85.38 199 LYS A C 1
ATOM 1527 O O . LYS A 1 199 ? 8.165 -2.832 -18.296 1.00 85.38 199 LYS A O 1
ATOM 1532 N N . THR A 1 200 ? 7.876 -1.494 -20.073 1.00 79.06 200 THR A N 1
ATOM 1533 C CA . THR A 1 200 ? 8.764 -0.423 -19.623 1.00 79.06 200 THR A CA 1
ATOM 1534 C C . THR A 1 200 ? 7.956 0.573 -18.795 1.00 79.06 200 THR A C 1
ATOM 1536 O O . THR A 1 200 ? 6.884 0.973 -19.260 1.00 79.06 200 THR A O 1
ATOM 1539 N N . PRO A 1 201 ? 8.453 1.006 -17.622 1.00 66.81 201 PRO A N 1
ATOM 1540 C CA . PRO A 1 201 ? 7.803 2.063 -16.861 1.00 66.81 201 PRO A CA 1
ATOM 1541 C C . PRO A 1 201 ? 7.722 3.317 -17.733 1.00 66.81 201 PRO A C 1
ATOM 1543 O O . PRO A 1 201 ? 8.743 3.866 -18.167 1.00 66.81 201 PRO A O 1
ATOM 1546 N N . LEU A 1 202 ? 6.503 3.768 -18.013 1.00 64.38 202 LEU A N 1
ATOM 1547 C CA . LEU A 1 202 ? 6.297 5.045 -18.671 1.00 64.38 202 LEU A CA 1
ATOM 1548 C C . LEU A 1 202 ? 6.686 6.128 -17.671 1.00 64.38 202 LEU A C 1
ATOM 1550 O O . LEU A 1 202 ? 5.996 6.362 -16.684 1.00 64.38 202 LEU A O 1
ATOM 1554 N N . ARG A 1 203 ? 7.781 6.844 -17.944 1.00 59.28 203 ARG A N 1
ATOM 1555 C CA . ARG A 1 203 ? 8.004 8.169 -17.350 1.00 59.28 203 ARG A CA 1
ATOM 1556 C C . ARG A 1 203 ? 7.052 9.147 -18.025 1.00 59.28 203 ARG A C 1
ATOM 1558 O O . ARG A 1 203 ? 7.464 10.008 -18.799 1.00 59.28 203 ARG A O 1
ATOM 1565 N N . SER A 1 204 ? 5.761 8.951 -17.795 1.00 53.16 204 SER A N 1
ATOM 1566 C CA . SER A 1 204 ? 4.751 9.925 -18.155 1.00 53.16 204 SER A CA 1
ATOM 1567 C C . SER A 1 204 ? 5.032 11.170 -17.316 1.00 53.16 204 SER A C 1
ATOM 1569 O O . SER A 1 204 ? 4.798 11.194 -16.116 1.00 53.16 204 SER A O 1
ATOM 1571 N N . TYR A 1 205 ? 5.595 12.206 -17.937 1.00 56.34 205 TYR A N 1
ATOM 1572 C CA . TYR A 1 205 ? 5.725 13.526 -17.312 1.00 56.34 205 TYR A CA 1
ATOM 1573 C C . TYR A 1 205 ? 4.364 14.231 -17.170 1.00 56.34 205 TYR A C 1
ATOM 1575 O O . TYR A 1 205 ? 4.302 15.313 -16.591 1.00 56.34 205 TYR A O 1
ATOM 1583 N N . ALA A 1 206 ? 3.297 13.659 -17.740 1.00 52.34 206 ALA A N 1
ATOM 1584 C CA . ALA A 1 206 ? 2.025 14.335 -17.952 1.00 52.34 206 ALA A CA 1
ATOM 1585 C C . ALA A 1 206 ? 0.930 13.948 -16.944 1.00 52.34 206 ALA A C 1
ATOM 1587 O O . ALA A 1 206 ? 0.037 14.759 -16.719 1.00 52.34 206 ALA A O 1
ATOM 1588 N N . ALA A 1 207 ? 0.999 12.766 -16.322 1.00 54.59 207 ALA A N 1
ATOM 1589 C CA . ALA A 1 207 ? 0.020 12.319 -15.330 1.00 54.59 207 ALA A CA 1
ATOM 1590 C C . ALA A 1 207 ? 0.699 12.088 -13.970 1.00 54.59 207 ALA A C 1
ATOM 1592 O O . ALA A 1 207 ? 1.777 11.490 -13.934 1.00 54.59 207 ALA A O 1
ATOM 1593 N N . PRO A 1 208 ? 0.115 12.569 -12.858 1.00 59.16 208 PRO A N 1
ATOM 1594 C CA . PRO A 1 208 ? 0.643 12.331 -11.524 1.00 59.16 208 PRO A CA 1
ATOM 1595 C C . PRO A 1 208 ? 0.409 10.867 -11.111 1.00 59.16 208 PRO A C 1
ATOM 1597 O O . PRO A 1 208 ? -0.491 10.584 -10.333 1.00 59.16 208 PRO A O 1
ATOM 1600 N N . ASP A 1 209 ? 1.242 9.943 -11.596 1.00 66.38 209 ASP A N 1
ATOM 1601 C CA . ASP A 1 209 ? 1.383 8.584 -11.050 1.00 66.38 209 ASP A CA 1
ATOM 1602 C C . ASP A 1 209 ? 1.552 8.626 -9.511 1.00 66.38 209 ASP A C 1
ATOM 1604 O O . ASP A 1 209 ? 2.066 9.601 -8.939 1.00 66.38 209 ASP A O 1
ATOM 1608 N N . ASP A 1 210 ? 1.116 7.560 -8.835 1.00 71.25 210 ASP A N 1
ATOM 1609 C CA . ASP A 1 210 ? 1.139 7.352 -7.385 1.00 71.25 210 ASP A CA 1
ATOM 1610 C C . ASP A 1 210 ? 2.485 7.727 -6.765 1.00 71.25 210 ASP A C 1
ATOM 1612 O O . ASP A 1 210 ? 2.521 8.289 -5.670 1.00 71.25 210 ASP A O 1
ATOM 1616 N N . VAL A 1 211 ? 3.587 7.512 -7.484 1.00 71.06 211 VAL A N 1
ATOM 1617 C CA . VAL A 1 211 ? 4.946 7.832 -7.021 1.00 71.06 211 VAL A CA 1
ATOM 1618 C C . VAL A 1 211 ? 5.579 8.997 -7.792 1.00 71.06 211 VAL A C 1
ATOM 1620 O O . VAL A 1 211 ? 6.525 9.632 -7.311 1.00 71.06 211 VAL A O 1
ATOM 1623 N N . SER A 1 212 ? 5.056 9.339 -8.969 1.00 69.19 212 SER A N 1
ATOM 1624 C CA . SER A 1 212 ? 5.553 10.483 -9.730 1.00 69.19 212 SER A CA 1
ATOM 1625 C C . SER A 1 212 ? 5.288 11.813 -9.007 1.00 69.19 212 SER A C 1
ATOM 1627 O O . SER A 1 212 ? 4.356 11.971 -8.212 1.00 69.19 212 SER A O 1
ATOM 1629 N N . GLY A 1 213 ? 6.170 12.787 -9.235 1.00 69.81 213 GLY A N 1
ATOM 1630 C CA . GLY A 1 213 ? 6.057 14.107 -8.612 1.00 69.81 213 GLY A CA 1
ATOM 1631 C C . GLY A 1 213 ? 6.467 14.164 -7.138 1.00 69.81 213 GLY A C 1
ATOM 1632 O O . GLY A 1 213 ? 6.348 15.225 -6.526 1.00 69.81 213 GLY A O 1
ATOM 1633 N N . MET A 1 214 ? 7.007 13.081 -6.562 1.00 74.88 214 MET A N 1
ATOM 1634 C CA . MET A 1 214 ? 7.732 13.152 -5.291 1.00 74.88 214 MET A CA 1
ATOM 1635 C C . MET A 1 214 ? 9.040 13.930 -5.495 1.00 74.88 214 MET A C 1
ATOM 1637 O O . MET A 1 214 ? 10.107 13.361 -5.714 1.00 74.88 214 MET A O 1
ATOM 1641 N N . VAL A 1 215 ? 8.938 15.261 -5.489 1.00 66.44 215 VAL A N 1
ATOM 1642 C CA . VAL A 1 215 ? 10.086 16.171 -5.539 1.00 66.44 215 VAL A CA 1
ATOM 1643 C C . VAL A 1 215 ? 10.918 15.929 -4.291 1.00 66.44 215 VAL A C 1
ATOM 1645 O O . VAL A 1 215 ? 10.372 15.939 -3.194 1.00 66.44 215 VAL A O 1
ATOM 1648 N N . GLN A 1 216 ? 12.224 15.724 -4.456 1.00 68.19 216 GLN A N 1
ATOM 1649 C CA . GLN A 1 216 ? 13.159 15.559 -3.346 1.00 68.19 216 GLN A CA 1
ATOM 1650 C C . GLN A 1 216 ? 12.879 16.609 -2.262 1.00 68.19 216 GLN A C 1
ATOM 1652 O O . GLN A 1 216 ? 12.790 17.805 -2.567 1.00 68.19 216 GLN A O 1
ATOM 1657 N N . ALA A 1 217 ? 12.712 16.162 -1.010 1.00 64.94 217 ALA A N 1
ATOM 1658 C CA . ALA A 1 217 ? 12.458 17.076 0.094 1.00 64.94 217 ALA A CA 1
ATOM 1659 C C . ALA A 1 217 ? 13.549 18.158 0.080 1.00 64.94 217 ALA A C 1
ATOM 1661 O O . ALA A 1 217 ? 14.717 17.821 -0.162 1.00 64.94 217 ALA A O 1
ATOM 1662 N N . PRO A 1 218 ? 13.210 19.441 0.318 1.00 63.78 218 PRO A N 1
ATOM 1663 C CA . PRO A 1 218 ? 14.209 20.493 0.366 1.00 63.78 218 PRO A CA 1
ATOM 1664 C C . PRO A 1 218 ? 15.340 20.035 1.274 1.00 63.78 218 PRO A C 1
ATO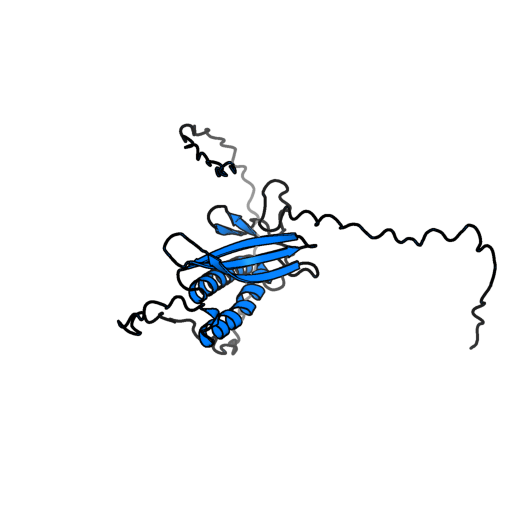M 1666 O O . PRO A 1 218 ? 15.099 19.678 2.430 1.00 63.78 218 PRO A O 1
ATOM 1669 N N . LEU A 1 219 ? 16.561 19.986 0.735 1.00 69.69 219 LEU A N 1
ATOM 1670 C CA . LEU A 1 219 ? 17.737 19.675 1.530 1.00 69.69 219 LEU A CA 1
ATOM 1671 C C . LEU A 1 219 ? 17.762 20.710 2.652 1.00 69.69 219 LEU A C 1
ATOM 1673 O O . LEU A 1 219 ? 18.058 21.881 2.408 1.00 69.69 219 LEU A O 1
ATOM 1677 N N . GLY A 1 220 ? 17.378 20.282 3.861 1.00 70.50 220 GLY A N 1
ATOM 1678 C CA . GLY A 1 220 ? 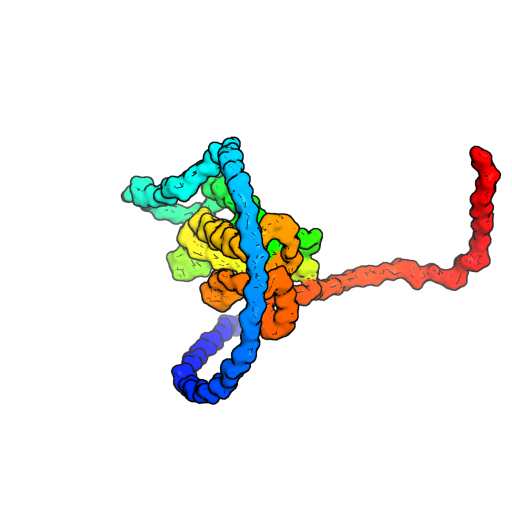17.372 21.139 5.039 1.00 70.50 220 GLY A CA 1
ATOM 1679 C C . GLY A 1 220 ? 18.737 21.808 5.188 1.00 70.50 220 GLY A C 1
ATOM 1680 O O . GLY A 1 220 ? 19.702 21.303 4.606 1.00 70.50 220 GLY A O 1
ATOM 1681 N N . PRO A 1 221 ? 18.842 22.931 5.927 1.00 62.94 221 PRO A N 1
ATOM 1682 C CA . PRO A 1 221 ? 20.047 23.749 5.983 1.00 62.94 221 PRO A CA 1
ATOM 1683 C C . PRO A 1 221 ? 21.265 22.855 6.174 1.00 62.94 221 PRO A C 1
ATOM 1685 O O . PRO A 1 221 ? 21.511 22.349 7.269 1.00 62.94 221 PRO A O 1
ATOM 1688 N N . ARG A 1 222 ? 22.001 22.590 5.085 1.00 64.75 222 ARG A N 1
ATOM 1689 C CA . ARG A 1 222 ? 23.234 21.824 5.176 1.00 64.75 222 ARG A CA 1
ATOM 1690 C C . ARG A 1 222 ? 24.114 22.730 5.993 1.00 64.75 222 ARG A C 1
ATOM 1692 O O . ARG A 1 222 ? 24.504 23.788 5.496 1.00 64.75 222 ARG A O 1
ATOM 1699 N N . GLY A 1 223 ? 24.314 22.373 7.264 1.00 56.31 223 GLY A N 1
ATOM 1700 C CA . GLY A 1 223 ? 25.217 23.092 8.140 1.00 56.31 223 GLY A CA 1
ATOM 1701 C C . GLY A 1 223 ? 26.469 23.302 7.318 1.00 56.31 223 GLY A C 1
ATOM 1702 O O . GLY A 1 223 ? 27.068 22.315 6.880 1.00 56.31 223 GLY A O 1
ATOM 1703 N N . ARG A 1 224 ? 26.755 24.567 6.966 1.00 56.38 224 ARG A N 1
ATOM 1704 C CA . ARG A 1 224 ? 27.939 24.901 6.180 1.00 56.38 224 ARG A CA 1
ATOM 1705 C C . ARG A 1 224 ? 29.050 24.141 6.871 1.00 56.38 224 ARG A C 1
ATOM 1707 O O . ARG A 1 224 ? 29.239 24.354 8.071 1.00 56.38 224 ARG A O 1
ATOM 1714 N N . ARG A 1 225 ? 29.714 23.216 6.171 1.00 56.12 225 ARG A N 1
ATOM 1715 C CA . ARG A 1 225 ? 30.975 22.673 6.659 1.00 56.12 225 ARG A CA 1
ATOM 1716 C C . ARG A 1 225 ? 31.856 23.900 6.838 1.00 56.12 225 ARG A C 1
ATOM 1718 O O . ARG A 1 225 ? 32.394 24.448 5.884 1.00 56.12 225 ARG A O 1
ATOM 1725 N N . LYS A 1 226 ? 31.878 24.419 8.061 1.00 53.44 226 LYS A N 1
ATOM 1726 C CA . LYS A 1 226 ? 32.699 25.531 8.503 1.00 53.44 226 LYS A CA 1
ATOM 1727 C C . LYS A 1 226 ? 34.087 24.911 8.631 1.00 53.44 226 LYS A C 1
ATOM 1729 O O . LYS A 1 226 ? 34.496 24.521 9.714 1.00 53.44 226 LYS A O 1
ATOM 1734 N N . GLY A 1 227 ? 34.688 24.637 7.477 1.00 55.41 227 GLY A N 1
ATOM 1735 C CA . GLY A 1 227 ? 35.829 23.742 7.325 1.00 55.41 227 GLY A CA 1
ATOM 1736 C C . GLY A 1 227 ? 36.644 23.971 6.053 1.00 55.41 227 GLY A C 1
ATOM 1737 O O . GLY A 1 227 ? 37.796 23.569 6.035 1.00 55.41 227 GLY A O 1
ATOM 1738 N N . ASP A 1 228 ? 36.139 24.712 5.061 1.00 54.28 228 ASP A N 1
ATOM 1739 C CA . ASP A 1 228 ? 36.937 25.120 3.885 1.00 54.28 228 ASP A CA 1
ATOM 1740 C C . ASP A 1 228 ? 37.675 26.454 4.133 1.00 54.28 228 ASP A C 1
ATOM 1742 O O . ASP A 1 228 ? 37.811 27.306 3.260 1.00 5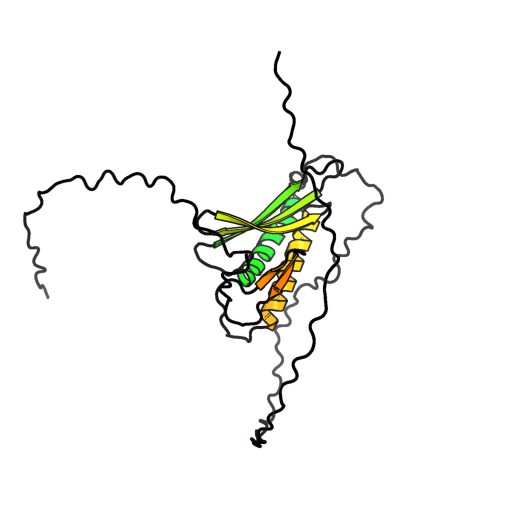4.28 228 ASP A O 1
ATOM 1746 N N . GLY A 1 229 ? 38.113 26.654 5.378 1.00 52.38 229 GLY A N 1
ATOM 1747 C CA . GLY A 1 229 ? 38.757 27.871 5.870 1.00 52.38 229 GLY A CA 1
ATOM 1748 C C . GLY A 1 229 ? 40.054 27.603 6.632 1.00 52.38 229 GLY A C 1
ATOM 1749 O O . GLY A 1 229 ? 40.324 28.283 7.612 1.00 52.38 229 GLY A O 1
ATOM 1750 N N . TYR A 1 230 ? 40.831 26.609 6.209 1.00 50.62 230 TYR A N 1
ATOM 1751 C CA . TYR A 1 230 ? 42.287 26.559 6.389 1.00 50.62 230 TYR A CA 1
ATOM 1752 C C . TYR A 1 230 ? 42.833 26.404 4.966 1.00 50.62 230 TYR A C 1
ATOM 1754 O O . TYR A 1 230 ? 42.745 25.333 4.387 1.00 50.62 230 TYR A O 1
ATOM 1762 N N . GLY A 1 231 ? 43.160 27.472 4.248 1.00 50.81 231 GLY A N 1
ATOM 1763 C CA . GLY A 1 231 ? 44.320 28.317 4.498 1.00 50.81 231 GLY A CA 1
ATOM 1764 C C . GLY A 1 231 ? 45.303 28.087 3.335 1.00 50.81 231 GLY A C 1
ATOM 1765 O O . GLY A 1 231 ? 45.606 26.932 3.036 1.00 50.81 231 GLY A O 1
ATOM 1766 N N . PRO A 1 232 ? 45.780 29.124 2.628 1.00 51.00 232 PRO A N 1
ATOM 1767 C CA . PRO A 1 232 ? 46.822 28.965 1.618 1.00 51.00 232 PRO A CA 1
ATOM 1768 C C . PRO A 1 232 ? 48.143 28.666 2.340 1.00 51.00 232 PRO A C 1
ATOM 1770 O O . PRO A 1 232 ? 48.832 29.575 2.790 1.00 51.00 232 PRO A O 1
ATOM 1773 N N . GLY A 1 233 ? 48.454 27.386 2.552 1.00 53.25 233 GLY A N 1
ATOM 1774 C CA . GLY A 1 233 ? 49.630 27.005 3.336 1.00 53.25 233 GLY A CA 1
ATOM 1775 C C . GLY A 1 233 ? 49.761 25.508 3.591 1.00 53.25 233 GLY A C 1
ATOM 1776 O O . GLY A 1 233 ? 49.769 25.076 4.735 1.00 53.25 233 GLY A O 1
ATOM 1777 N N . SER A 1 234 ? 49.876 24.707 2.534 1.00 50.75 234 SER A N 1
ATOM 1778 C CA . SER A 1 234 ? 50.404 23.337 2.623 1.00 50.75 234 SER A CA 1
ATOM 1779 C C . SER A 1 234 ? 51.219 23.029 1.371 1.00 50.75 234 SER A C 1
ATOM 1781 O O . SER A 1 234 ? 51.037 22.021 0.690 1.00 50.75 234 SER A O 1
ATOM 1783 N N . GLU A 1 235 ? 52.139 23.935 1.067 1.00 56.94 235 GLU A N 1
ATOM 1784 C CA . GLU A 1 235 ? 53.214 23.723 0.111 1.00 56.94 235 GLU A CA 1
ATOM 1785 C C . GLU A 1 235 ? 54.426 23.123 0.839 1.00 56.94 235 GLU A C 1
ATOM 1787 O O . GLU A 1 235 ? 55.516 23.660 0.772 1.00 56.94 235 GLU A O 1
ATOM 1792 N N . TYR A 1 236 ? 54.261 22.031 1.596 1.00 51.31 236 TYR A N 1
ATOM 1793 C CA . TYR A 1 236 ? 55.407 21.293 2.134 1.00 51.31 236 TYR A CA 1
ATOM 1794 C C . TYR A 1 236 ? 55.127 19.788 2.224 1.00 51.31 236 TYR A C 1
ATOM 1796 O O . TYR A 1 236 ? 54.483 19.291 3.138 1.00 51.31 236 TYR A O 1
ATOM 1804 N N . ASN A 1 237 ? 55.737 19.077 1.274 1.00 50.78 237 ASN A N 1
ATOM 1805 C CA . ASN A 1 237 ? 56.726 18.046 1.577 1.00 50.78 237 ASN A CA 1
ATOM 1806 C C . ASN A 1 237 ? 56.231 16.779 2.309 1.00 50.78 237 ASN A C 1
ATOM 1808 O O . ASN A 1 237 ? 56.107 16.739 3.527 1.00 50.78 237 ASN A O 1
ATOM 1812 N N . SER A 1 238 ? 56.138 15.656 1.595 1.00 49.75 238 SER A N 1
ATOM 1813 C CA . SER A 1 238 ? 57.192 14.629 1.678 1.00 49.75 238 SER A CA 1
ATOM 1814 C C . SER A 1 238 ? 56.780 13.340 0.965 1.00 49.75 238 SER A C 1
ATOM 1816 O O . SER A 1 238 ? 55.921 12.571 1.385 1.00 49.75 238 SER A O 1
ATOM 1818 N N . LYS A 1 239 ? 57.481 13.108 -0.143 1.00 54.84 239 LYS A N 1
ATOM 1819 C CA . LYS A 1 239 ? 58.020 11.817 -0.574 1.00 54.84 239 LYS A CA 1
ATOM 1820 C C . LYS A 1 239 ? 57.938 10.731 0.518 1.00 54.84 239 LYS A C 1
ATOM 1822 O O . LYS A 1 239 ? 58.830 10.630 1.355 1.00 54.84 239 LYS A O 1
ATOM 1827 N N . ARG A 1 240 ? 56.935 9.856 0.457 1.00 52.44 240 ARG A N 1
ATOM 1828 C CA . ARG A 1 240 ? 57.100 8.473 0.919 1.00 52.44 240 ARG A CA 1
ATOM 1829 C C . ARG A 1 240 ? 57.204 7.595 -0.307 1.00 52.44 240 ARG A C 1
ATOM 1831 O O . ARG A 1 240 ? 56.215 7.164 -0.888 1.00 52.44 240 ARG A O 1
ATOM 1838 N N . SER A 1 241 ? 58.461 7.397 -0.690 1.00 53.47 241 SER A N 1
ATOM 1839 C CA . SER A 1 241 ? 58.924 6.234 -1.424 1.00 53.47 241 SER A CA 1
ATOM 1840 C C . SER A 1 241 ? 58.226 4.989 -0.877 1.00 53.47 241 SER A C 1
ATOM 1842 O O . SER A 1 241 ? 58.460 4.593 0.268 1.00 53.47 241 SER A O 1
ATOM 1844 N N . ARG A 1 242 ? 57.381 4.359 -1.692 1.00 55.44 242 ARG A N 1
ATOM 1845 C CA . ARG A 1 242 ? 57.205 2.915 -1.586 1.00 55.44 242 ARG A CA 1
ATOM 1846 C C . ARG A 1 242 ? 58.529 2.322 -2.047 1.00 55.44 242 ARG A C 1
ATOM 1848 O O . ARG A 1 242 ? 58.836 2.321 -3.230 1.00 55.44 242 ARG A O 1
ATOM 1855 N N . MET A 1 243 ? 59.349 1.995 -1.057 1.00 56.97 243 MET A N 1
ATOM 1856 C CA . MET A 1 243 ? 60.506 1.135 -1.207 1.00 56.97 243 MET A CA 1
ATOM 1857 C C . MET A 1 243 ? 59.977 -0.235 -1.622 1.00 56.97 243 MET A C 1
ATOM 1859 O O . MET A 1 243 ? 59.142 -0.808 -0.919 1.00 56.97 243 MET A O 1
ATOM 1863 N N . ASP A 1 244 ? 60.456 -0.715 -2.762 1.00 64.50 244 ASP A N 1
ATOM 1864 C CA . ASP A 1 244 ? 60.511 -2.132 -3.074 1.00 64.50 244 ASP A CA 1
ATOM 1865 C C . ASP A 1 244 ? 61.221 -2.863 -1.929 1.00 64.50 244 ASP A C 1
ATOM 1867 O O . ASP A 1 244 ? 62.357 -2.526 -1.588 1.00 64.50 244 ASP A O 1
ATOM 1871 N N . GLN A 1 245 ? 60.558 -3.856 -1.341 1.00 59.06 245 GLN A N 1
ATOM 1872 C CA . GLN A 1 245 ? 61.216 -4.964 -0.657 1.00 59.06 245 GLN A CA 1
ATOM 1873 C C . GLN A 1 245 ? 60.435 -6.244 -0.970 1.00 59.06 245 GLN A C 1
ATOM 1875 O O . GLN A 1 245 ? 59.343 -6.437 -0.443 1.00 59.06 245 GLN A O 1
ATOM 1880 N N . ASN A 1 246 ? 61.032 -7.012 -1.889 1.00 58.38 246 ASN A N 1
ATOM 1881 C CA . ASN A 1 246 ? 61.041 -8.470 -2.077 1.00 58.38 246 ASN A CA 1
ATOM 1882 C C . ASN A 1 246 ? 59.794 -9.285 -1.726 1.00 58.38 246 ASN A C 1
ATOM 1884 O O . ASN A 1 246 ? 59.512 -9.458 -0.520 1.00 58.38 246 ASN A O 1
#

pLDDT: mean 71.07, std 21.14, range [38.06, 98.19]

Radius of gyration: 29.48 Å; chains: 1; bounding box: 88×77×72 Å

Organism: NCBI:txid256645

Secondary structure (DSSP, 8-state):
-PPP-PPP------------PPPP----------------PPPP----------------------TTS-S------S--GGG-HHHHHHHHHHHHHHHHHHHHHH---TTEEEEEEEEEEEETTEEEEEEEEEEEETTEEEEEEEEEESSHHHHHHHHHHHHHHHHHHHHHHS-TT----S--EEE-TTS-EEE-SSSS----SSS--SSTT------------TTS---S--------------

Sequence (246 aa):
MNPAFQPPSFFFGAMDISDVQPSTNHTTDFMNRGNNDLMFSQPSDFTNSENKYSQALPAIDSLALDNSAGNGGTPLSKQAWLEDHEMVTRINALKPSAISNARILYGSHRNNFIDVQTCRFPVTGESSYGAILTFTHEGVTKAIRREVAGCPLKAVLTLVAQLQTDAGLLLTKYDLGEKFDGPQGETDESGDFKLFETKTPLRSYAAPDDVSGMVQAPLGPRGRRKGDGYGPGSEYNSKRSRMDQN

Foldseek 3Di:
DDDDDDDDDDDDDDDDDPDDDDDDDDDDDDDDDDDDDDDDDDDDDDPDPDPPPPPDPPPPPDPPVPPVPDPPPPPPPPPDCVVVPVLVVLLVVLFVLLVVLVCLAFHDDPQKDWGWDKAWDPDPPATKIKTWIWIDGQRDIAGQAIFIDSGSSVRSVVSSVLSVVVSVVVVVVDDPPDDAHGHQWAQDPVRDTDGDPDSHPPPPPPDCGSPPPRDNDPPPPPPPPPPVPDDPDDPDDDDDDPDDDD